Protein AF-0000000080278989 (afdb_homodimer)

Secondary structure (DSSP, 8-state):
-----EEEEPHHHHHTGGGS-GGGS-SEEE-BHHHHHHHHHHHHH--SHHHHHHHHHHHHHHHHH--PBPB-HHHHHHHHHHHHHHHHTT--GGGGHHHHHHHHHHHHTT--EEES-GGGGTT-TTT--EEE-PPPP--/-----EEEEPHHHHHTGGGS-GGGS-SEEE-BHHHHHHHHHHHHH--SHHHHHHHHHHHHHHHHH--PBPB-HHHHHHHHHHHHHHHHTT--GGGGHHHHHHHHHHHHTT--EEES-GGGGTT-TTT--EEE-PPP---

Nearest PDB structures (foldseek):
  3dbo-assembly1_B  TM=8.943E-01  e=5.247E-09  Mycobacterium tuberculosis H37Rv
  5k8j-assembly1_B  TM=8.095E-01  e=6.843E-07  Caulobacter vibrioides CB15
  4chg-assembly3_E  TM=6.951E-01  e=3.050E-03  Mycobacterium tuberculosis H37Rv
  3h87-assembly1_B  TM=7.049E-01  e=6.332E-03  Mycobacterium tuberculosis H37Rv
  5sv2-assembly1_A-2  TM=6.116E-01  e=2.249E-03  Mycobacterium tu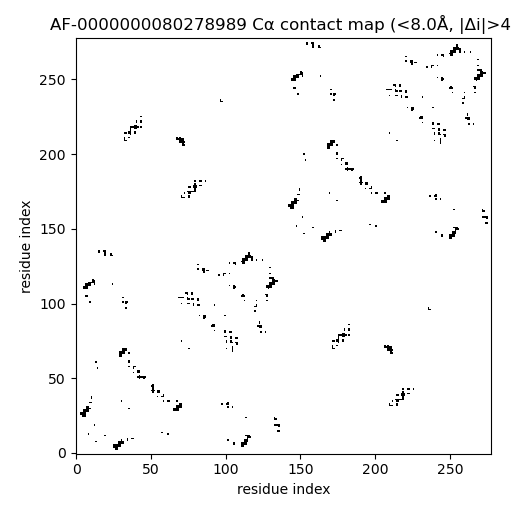berculosis H37Rv

Foldseek 3Di:
DPPFAEAEEDLVCLVCVVVFDCVLPGRHYAYAVLSLVCLVCQLVPDDDDVSSVSSVVSSVVPVVPYDHHYLDDQLVVVLVVLCVQQVVVVHDCVVPVSVSSRQSSCLSVVHAYEDCCCVSSPRCVVRHHHRHTHDGDDD/DPPFAEAEEDLVCLVCVVVFDCVLPGRHYAYAVLSLVCLVCQLVPDDDDVSSVSSVVSSVVPVVPYDHHYLDDQLVVVLVVLCVQQVVVVHDCVVPVSVSSRQSSCLSVVHAYEDCCCVSSPRCVVRHHHRHTHDGDPD

Sequence (278 aa):
MAAEVHGLLDTNILILRRAIDHAQLPDLMSISTITLAELSAGPHYADDPAERARRTDLLQRVESEFDPLPFGTEAARIFGRVSASVLAMGRTPRRRVADLMIASVAIAHRMPLYTTDPQDFEGLKELLDVVPVTRPIRTMAAEVHGLLDTNILILRRAIDHAQLPDLMSISTITLAELSAGPHYADDPAERARRTDLLQRVESEFDPLPFGTEAARIFGRVSASVLAMGRTPRRRVADLMIASVAIAHRMPLYTTDPQDFEGLKELLDVVPVTRPIRT

InterPro domains:
  IPR002716 PIN domain [PF01850] (8-121)
  IPR029060 PIN-like domain superfamily [SSF88723] (8-128)
  IPR050556 Type II toxin-antitoxin system RNase [PTHR33653] (7-127)

Organism: Amycolatopsis orientalis (NCBI:txid31958)

Structure (mmCIF, N/CA/C/O backbone):
data_AF-0000000080278989-model_v1
#
loop_
_entity.id
_entity.type
_entity.pdbx_description
1 polymer 'Twitching motility protein PilT'
#
loop_
_atom_site.group_PDB
_atom_site.id
_atom_site.type_symbol
_atom_site.label_atom_id
_atom_site.label_alt_id
_atom_site.label_comp_id
_atom_site.label_asym_id
_atom_site.label_entity_id
_atom_site.label_seq_id
_atom_site.pdbx_PDB_ins_code
_atom_site.Cartn_x
_atom_site.Cartn_y
_atom_site.Cartn_z
_atom_site.occupancy
_atom_site.B_iso_or_equiv
_atom_site.auth_seq_id
_atom_site.auth_comp_id
_atom_site.auth_asym_id
_atom_site.auth_atom_id
_atom_site.pdbx_PDB_model_num
ATOM 1 N N . MET A 1 1 ? -19.219 -18.297 -27.125 1 50.66 1 MET A N 1
ATOM 2 C CA . MET A 1 1 ? -17.891 -18.531 -26.562 1 50.66 1 MET A CA 1
ATOM 3 C C . MET A 1 1 ? -17.734 -17.859 -25.203 1 50.66 1 MET A C 1
ATOM 5 O O . MET A 1 1 ? -18.266 -16.75 -24.984 1 50.66 1 MET A O 1
ATOM 9 N N . ALA A 1 2 ? -17.547 -18.703 -24.25 1 65.06 2 ALA A N 1
ATOM 10 C CA . ALA A 1 2 ? -17.641 -18.109 -22.906 1 65.06 2 ALA A CA 1
ATOM 11 C C . ALA A 1 2 ? -16.75 -16.875 -22.781 1 65.06 2 ALA A C 1
ATOM 13 O O . ALA A 1 2 ? -15.703 -16.797 -23.438 1 65.06 2 ALA A O 1
ATOM 14 N N . ALA A 1 3 ? -17.141 -15.719 -22.516 1 82.44 3 ALA A N 1
ATOM 15 C CA . ALA A 1 3 ? -16.438 -14.438 -22.406 1 82.44 3 ALA A CA 1
ATOM 16 C C . ALA A 1 3 ? -15.141 -14.586 -21.625 1 82.44 3 ALA A C 1
ATOM 18 O O . ALA A 1 3 ? -15.055 -15.375 -20.688 1 82.44 3 ALA A O 1
ATOM 19 N N . GLU A 1 4 ? -14.086 -14.312 -22.25 1 92.81 4 GLU A N 1
ATOM 20 C CA . GLU A 1 4 ? -12.766 -14.336 -21.625 1 92.81 4 GLU A CA 1
ATOM 21 C C . GLU A 1 4 ? -12.789 -13.656 -20.25 1 92.81 4 GLU A C 1
ATOM 23 O O . GLU A 1 4 ? -13.328 -12.555 -20.109 1 92.81 4 GLU A O 1
ATOM 28 N N . VAL A 1 5 ? -12.32 -14.43 -19.219 1 96.19 5 VAL A N 1
ATOM 29 C CA . VAL A 1 5 ? -12.305 -13.891 -17.875 1 96.19 5 VAL A CA 1
ATOM 30 C C . VAL A 1 5 ? -10.961 -13.203 -17.609 1 96.19 5 VAL A C 1
ATOM 32 O O . VAL A 1 5 ? -9.898 -13.797 -17.828 1 96.19 5 VAL A O 1
ATOM 35 N N . HIS A 1 6 ? -10.992 -11.938 -17.266 1 98.25 6 HIS A N 1
ATOM 36 C CA . HIS A 1 6 ? -9.836 -11.18 -16.797 1 98.25 6 HIS A CA 1
ATOM 37 C C . HIS A 1 6 ? -9.797 -11.102 -15.273 1 98.25 6 HIS A C 1
ATOM 39 O O . HIS A 1 6 ? -10.734 -10.594 -14.656 1 98.25 6 HIS A O 1
ATOM 45 N N . GLY A 1 7 ? -8.68 -11.594 -14.648 1 98.75 7 GLY A N 1
ATOM 46 C CA . GLY A 1 7 ? -8.609 -11.672 -13.195 1 98.75 7 GLY A CA 1
ATOM 47 C C . GLY A 1 7 ? -7.32 -11.094 -12.633 1 98.75 7 GLY A C 1
ATOM 48 O O . GLY A 1 7 ? -6.301 -11.047 -13.32 1 98.75 7 GLY A O 1
ATOM 49 N N . LEU A 1 8 ? -7.426 -10.578 -11.438 1 98.94 8 LEU A N 1
ATOM 50 C CA . LEU A 1 8 ? -6.254 -10.133 -10.695 1 98.94 8 LEU A CA 1
ATOM 51 C C . LEU A 1 8 ? -5.668 -11.273 -9.867 1 98.94 8 LEU A C 1
ATOM 53 O O . LEU A 1 8 ? -6.402 -11.992 -9.18 1 98.94 8 LEU A O 1
ATOM 57 N N . LEU A 1 9 ? -4.359 -11.422 -9.977 1 98.75 9 LEU A N 1
ATOM 58 C CA . LEU A 1 9 ? -3.688 -12.5 -9.258 1 98.75 9 LEU A CA 1
ATOM 59 C C . LEU A 1 9 ? -3.146 -12 -7.922 1 98.75 9 LEU A C 1
ATOM 61 O O . LEU A 1 9 ? -2.467 -10.969 -7.863 1 98.75 9 LEU A O 1
ATOM 65 N N . ASP A 1 10 ? -3.457 -12.719 -6.836 1 98 10 ASP A N 1
ATOM 66 C CA . ASP A 1 10 ? -2.795 -12.531 -5.547 1 98 10 ASP A CA 1
ATOM 67 C C . ASP A 1 10 ? -1.322 -12.93 -5.625 1 98 10 ASP A C 1
ATOM 69 O O . ASP A 1 10 ? -0.923 -13.68 -6.512 1 98 10 ASP A O 1
ATOM 73 N N . THR A 1 11 ? -0.551 -12.438 -4.723 1 97.19 11 THR A N 1
ATOM 74 C CA . THR A 1 11 ? 0.891 -12.656 -4.742 1 97.19 11 THR A CA 1
ATOM 75 C C . THR A 1 11 ? 1.211 -14.148 -4.648 1 97.19 11 THR A C 1
ATOM 77 O O . THR A 1 11 ? 2.131 -14.633 -5.312 1 97.19 11 THR A O 1
ATOM 80 N N . ASN A 1 12 ? 0.456 -14.867 -3.875 1 96.31 12 ASN A N 1
ATOM 81 C CA . ASN A 1 12 ? 0.735 -16.281 -3.674 1 96.31 12 ASN A CA 1
ATOM 82 C C . ASN A 1 12 ? 0.559 -17.078 -4.965 1 96.31 12 ASN A C 1
ATOM 84 O O . ASN A 1 12 ? 1.193 -18.125 -5.148 1 96.31 12 ASN A O 1
ATOM 88 N N . ILE A 1 13 ? -0.293 -16.609 -5.852 1 97.88 13 ILE A N 1
ATOM 89 C CA . ILE A 1 13 ? -0.488 -17.281 -7.129 1 97.88 13 ILE A CA 1
ATOM 90 C C . ILE A 1 13 ? 0.795 -17.219 -7.953 1 97.88 13 ILE A C 1
ATOM 92 O O . ILE A 1 13 ? 1.177 -18.188 -8.602 1 97.88 13 ILE A O 1
ATOM 96 N N . LEU A 1 14 ? 1.489 -16.109 -7.918 1 97.69 14 LEU A N 1
ATOM 97 C CA . LEU A 1 14 ? 2.719 -15.945 -8.688 1 97.69 14 LEU A CA 1
ATOM 98 C C . LEU A 1 14 ? 3.842 -16.797 -8.109 1 97.69 14 LEU A C 1
ATOM 100 O O . LEU A 1 14 ? 4.621 -17.391 -8.859 1 97.69 14 LEU A O 1
ATOM 104 N N . ILE A 1 15 ? 3.918 -16.844 -6.84 1 96.06 15 ILE A N 1
ATOM 105 C CA . ILE A 1 15 ? 4.953 -17.609 -6.152 1 96.06 15 ILE A CA 1
ATOM 106 C C . ILE A 1 15 ? 4.801 -19.094 -6.469 1 96.06 15 ILE A C 1
ATOM 108 O O . ILE A 1 15 ? 5.793 -19.797 -6.66 1 96.06 15 ILE A O 1
ATOM 112 N N . LEU A 1 16 ? 3.57 -19.547 -6.582 1 95.56 16 LEU A N 1
ATOM 113 C CA . LEU A 1 16 ? 3.291 -20.969 -6.746 1 95.56 16 LEU A CA 1
ATOM 114 C C . LEU A 1 16 ? 2.971 -21.297 -8.203 1 95.56 16 LEU A C 1
ATOM 116 O O . LEU A 1 16 ? 2.559 -22.422 -8.516 1 95.56 16 LEU A O 1
ATOM 120 N N . ARG A 1 17 ? 3.074 -20.391 -9.078 1 93.25 17 ARG A N 1
ATOM 121 C CA . ARG A 1 17 ? 2.506 -20.438 -10.422 1 93.25 17 ARG A CA 1
ATOM 122 C C . ARG A 1 17 ? 2.916 -21.703 -11.156 1 93.25 17 ARG A C 1
ATOM 124 O O . ARG A 1 17 ? 2.096 -22.328 -11.836 1 93.25 17 ARG A O 1
ATOM 131 N N . ARG A 1 18 ? 4.152 -22.156 -11.039 1 91.25 18 ARG A N 1
ATOM 132 C CA . ARG A 1 18 ? 4.656 -23.312 -11.789 1 91.25 18 ARG A CA 1
ATOM 133 C C . ARG A 1 18 ? 3.963 -24.594 -11.344 1 91.25 18 ARG A C 1
ATOM 135 O O . ARG A 1 18 ? 3.834 -25.531 -12.125 1 91.25 18 ARG A O 1
ATOM 142 N N . ALA A 1 19 ? 3.498 -24.578 -10.102 1 94.81 19 ALA A N 1
ATOM 143 C CA . ALA A 1 19 ? 2.924 -25.797 -9.539 1 94.81 19 ALA A CA 1
ATOM 144 C C . ALA A 1 19 ? 1.398 -25.75 -9.57 1 94.81 19 ALA A C 1
ATOM 146 O O . ALA A 1 19 ? 0.733 -26.734 -9.234 1 94.81 19 ALA A O 1
ATOM 147 N N . ILE A 1 20 ? 0.798 -24.672 -9.938 1 96 20 ILE A N 1
ATOM 148 C CA . ILE A 1 20 ? -0.649 -24.484 -9.969 1 96 20 ILE A CA 1
ATOM 149 C C . ILE A 1 20 ? -1.21 -25.031 -11.289 1 96 20 ILE A C 1
ATOM 151 O O . ILE A 1 20 ? -0.61 -24.844 -12.344 1 96 20 ILE A O 1
ATOM 155 N N . ASP A 1 21 ? -2.305 -25.703 -11.203 1 95.69 21 ASP A N 1
ATOM 156 C CA . ASP A 1 21 ? -3.035 -26.078 -12.414 1 95.69 21 ASP A CA 1
ATOM 157 C C . ASP A 1 21 ? -3.496 -24.859 -13.188 1 95.69 21 ASP A C 1
ATOM 159 O O . ASP A 1 21 ? -4.371 -24.109 -12.727 1 95.69 21 ASP A O 1
ATOM 163 N N . HIS A 1 22 ? -3.016 -24.656 -14.375 1 94.88 22 HIS A N 1
ATOM 164 C CA . HIS A 1 22 ? -3.283 -23.484 -15.188 1 94.88 22 HIS A CA 1
ATOM 165 C C . HIS A 1 22 ? -4.77 -23.344 -15.492 1 94.88 22 HIS A C 1
ATOM 167 O O . HIS A 1 22 ? -5.262 -22.234 -15.734 1 94.88 22 HIS A O 1
ATOM 173 N N . ALA A 1 23 ? -5.465 -24.438 -15.445 1 96.56 23 ALA A N 1
ATOM 174 C CA . ALA A 1 23 ? -6.898 -24.422 -15.742 1 96.56 23 ALA A CA 1
ATOM 175 C C . ALA A 1 23 ? -7.672 -23.641 -14.688 1 96.56 23 ALA A C 1
ATOM 177 O O . ALA A 1 23 ? -8.82 -23.25 -14.914 1 96.56 23 ALA A O 1
ATOM 178 N N . GLN A 1 24 ? -7.051 -23.453 -13.547 1 97.75 24 GLN A N 1
ATOM 179 C CA . GLN A 1 24 ? -7.715 -22.75 -12.453 1 97.75 24 GLN A CA 1
ATOM 180 C C . GLN A 1 24 ? -7.477 -21.25 -12.531 1 97.75 24 GLN A C 1
ATOM 182 O O . GLN A 1 24 ? -8.023 -20.484 -11.742 1 97.75 24 GLN A O 1
ATOM 187 N N . LEU A 1 25 ? -6.695 -20.828 -13.461 1 98 25 LEU A N 1
ATOM 188 C CA . LEU A 1 25 ? -6.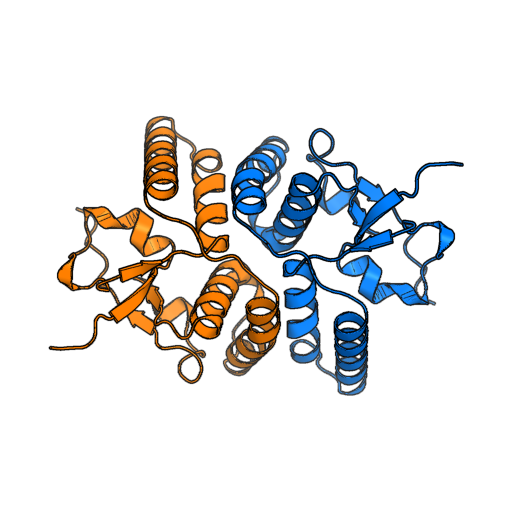328 -19.422 -13.602 1 98 25 LEU A CA 1
ATOM 189 C C . LEU A 1 25 ? -7.211 -18.719 -14.633 1 98 25 LEU A C 1
ATOM 191 O O . LEU A 1 25 ? -7.844 -19.391 -15.453 1 98 25 LEU A O 1
ATOM 195 N N . PRO A 1 26 ? -7.332 -17.438 -14.531 1 98.06 26 PRO A N 1
ATOM 196 C CA . PRO A 1 26 ? -8.141 -16.719 -15.516 1 98.06 26 PRO A CA 1
ATOM 197 C C . PRO A 1 26 ? -7.512 -16.734 -16.906 1 98.06 26 PRO A C 1
ATOM 199 O O . PRO A 1 26 ? -6.328 -17.047 -17.062 1 98.06 26 PRO A O 1
ATOM 202 N N . ASP A 1 27 ? -8.281 -16.375 -17.844 1 97.44 27 ASP A N 1
ATOM 203 C CA . ASP A 1 27 ? -7.816 -16.297 -19.234 1 97.44 27 ASP A CA 1
ATOM 204 C C . ASP A 1 27 ? -6.785 -15.195 -19.406 1 97.44 27 ASP A C 1
ATOM 206 O O . ASP A 1 27 ? -5.785 -15.375 -20.109 1 97.44 27 ASP A O 1
ATOM 210 N N . LEU A 1 28 ? -7.098 -14.062 -18.875 1 98 28 LEU A N 1
ATOM 211 C CA . LEU A 1 28 ? -6.191 -12.922 -18.844 1 98 28 LEU A CA 1
ATOM 212 C C . LEU A 1 28 ? -5.805 -12.586 -17.406 1 98 28 LEU A C 1
ATOM 214 O O . LEU A 1 28 ? -6.668 -12.492 -16.531 1 98 28 LEU A O 1
ATOM 218 N N . MET A 1 29 ? -4.543 -12.43 -17.281 1 98.31 29 MET A N 1
ATOM 219 C CA . MET A 1 29 ? -4.02 -12.25 -15.93 1 98.31 29 MET A CA 1
ATOM 220 C C . MET A 1 29 ? -3.459 -10.852 -15.742 1 98.31 29 MET A C 1
ATOM 222 O O . MET A 1 29 ? -2.736 -10.344 -16.609 1 98.31 29 MET A O 1
ATOM 226 N N . SER A 1 30 ? -3.816 -10.234 -14.625 1 98.81 30 SER A N 1
ATOM 227 C CA . SER A 1 30 ? -3.211 -8.977 -14.195 1 98.81 30 SER A CA 1
ATOM 228 C C . SER A 1 30 ? -2.684 -9.078 -12.766 1 98.81 30 SER A C 1
ATOM 230 O O . SER A 1 30 ? -3.105 -9.945 -12 1 98.81 30 SER A O 1
ATOM 232 N N . ILE A 1 31 ? -1.727 -8.203 -12.5 1 98.88 31 ILE A N 1
ATOM 233 C CA . ILE A 1 31 ? -1.241 -8.039 -11.141 1 98.88 31 ILE A CA 1
ATOM 234 C C . ILE A 1 31 ? -1.268 -6.559 -10.758 1 98.88 31 ILE A C 1
ATOM 236 O O . ILE A 1 31 ? -1.416 -5.691 -11.625 1 98.88 31 ILE A O 1
ATOM 240 N N . SER A 1 32 ? -1.229 -6.34 -9.461 1 98.88 32 SER A N 1
ATOM 241 C CA . SER A 1 32 ? -1.177 -4.961 -8.992 1 98.88 32 SER A CA 1
ATOM 242 C C . SER A 1 32 ? 0.255 -4.535 -8.68 1 98.88 32 SER A C 1
ATOM 244 O O . SER A 1 32 ? 1.13 -5.383 -8.484 1 98.88 32 SER A O 1
ATOM 246 N N . THR A 1 33 ? 0.437 -3.236 -8.57 1 98.88 33 THR A N 1
ATOM 247 C CA . THR A 1 33 ? 1.741 -2.729 -8.156 1 98.88 33 THR A CA 1
ATOM 248 C C . THR A 1 33 ? 2.018 -3.07 -6.699 1 98.88 33 THR A C 1
ATOM 250 O O . THR A 1 33 ? 3.174 -3.123 -6.277 1 98.88 33 THR A O 1
ATOM 253 N N . ILE A 1 34 ? 0.984 -3.32 -5.898 1 98.5 34 ILE A N 1
ATOM 254 C CA . ILE A 1 34 ? 1.174 -3.811 -4.539 1 98.5 34 ILE A CA 1
ATOM 255 C C . ILE A 1 34 ? 1.839 -5.184 -4.574 1 98.5 34 ILE A C 1
ATOM 257 O O . ILE A 1 34 ? 2.777 -5.445 -3.816 1 98.5 34 ILE A O 1
ATOM 261 N N . THR A 1 35 ? 1.373 -6.031 -5.48 1 98.25 35 THR A N 1
ATOM 262 C CA . THR A 1 35 ? 1.969 -7.348 -5.691 1 98.25 35 THR A CA 1
ATOM 263 C C . THR A 1 35 ? 3.43 -7.215 -6.113 1 98.25 35 THR A C 1
ATOM 265 O O . THR A 1 35 ? 4.301 -7.91 -5.582 1 98.25 35 THR A O 1
ATOM 268 N N . LEU A 1 36 ? 3.703 -6.336 -7.016 1 98.56 36 LEU A N 1
ATOM 269 C CA . LEU A 1 36 ? 5.07 -6.125 -7.477 1 98.56 36 LEU A CA 1
ATOM 270 C C . LEU A 1 36 ? 5.961 -5.648 -6.332 1 98.56 36 LEU A C 1
ATOM 272 O O . LEU A 1 36 ? 7.125 -6.055 -6.234 1 98.56 36 LEU A O 1
ATOM 276 N N . ALA A 1 37 ? 5.461 -4.766 -5.512 1 97.88 37 ALA A N 1
ATOM 277 C CA . ALA A 1 37 ? 6.223 -4.281 -4.359 1 97.88 37 ALA A CA 1
ATOM 278 C C . ALA A 1 37 ? 6.625 -5.434 -3.447 1 97.88 37 ALA A C 1
ATOM 280 O O . ALA A 1 37 ? 7.777 -5.52 -3.016 1 97.88 37 ALA A O 1
ATOM 281 N N . GLU A 1 38 ? 5.668 -6.316 -3.162 1 96.38 38 GLU A N 1
ATOM 282 C CA . GLU A 1 38 ? 5.949 -7.484 -2.33 1 96.38 38 GLU A CA 1
ATOM 283 C C . GLU A 1 38 ? 7.035 -8.352 -2.951 1 96.38 38 GLU A C 1
ATOM 285 O O . GLU A 1 38 ? 7.961 -8.789 -2.26 1 96.38 38 GLU A O 1
ATOM 290 N N . LEU A 1 39 ? 6.93 -8.578 -4.207 1 97.69 39 LEU A N 1
ATOM 291 C CA . LEU A 1 39 ? 7.906 -9.398 -4.906 1 97.69 39 LEU A CA 1
ATOM 292 C C . LEU A 1 39 ? 9.266 -8.711 -4.953 1 97.69 39 LEU A C 1
ATOM 294 O O . LEU A 1 39 ? 10.305 -9.375 -4.883 1 97.69 39 LEU A O 1
ATOM 298 N N . SER A 1 40 ? 9.297 -7.422 -5.129 1 97.81 40 SER A N 1
ATOM 299 C CA . SER A 1 40 ? 10.539 -6.656 -5.176 1 97.81 40 SER A CA 1
ATOM 300 C C . SER A 1 40 ? 11.281 -6.73 -3.85 1 97.81 40 SER A C 1
ATOM 302 O O . SER A 1 40 ? 12.516 -6.711 -3.822 1 97.81 40 SER A O 1
ATOM 304 N N . ALA A 1 41 ? 10.57 -6.77 -2.73 1 96 41 ALA A N 1
ATOM 305 C CA . ALA A 1 41 ? 11.172 -6.871 -1.403 1 96 41 ALA A CA 1
ATOM 306 C C . ALA A 1 41 ? 11.617 -8.305 -1.109 1 96 41 ALA A C 1
ATOM 308 O O . ALA A 1 41 ? 12.5 -8.523 -0.284 1 96 41 ALA A O 1
ATOM 309 N N . GLY A 1 42 ? 11.07 -9.266 -1.732 1 95.5 42 GLY A N 1
ATOM 310 C CA . GLY A 1 42 ? 11.188 -10.688 -1.46 1 95.5 42 GLY A CA 1
ATOM 311 C C . GLY A 1 42 ? 12.625 -11.156 -1.326 1 95.5 42 GLY A C 1
ATOM 312 O O . GLY A 1 42 ? 12.984 -11.789 -0.336 1 95.5 42 GLY A O 1
ATOM 313 N N . PRO A 1 43 ? 13.492 -10.852 -2.312 1 96.81 43 PRO A N 1
ATOM 314 C CA . PRO A 1 43 ? 14.875 -11.336 -2.268 1 96.81 43 PRO A CA 1
ATOM 315 C C . PRO A 1 43 ? 15.617 -10.883 -1.011 1 96.81 43 PRO A C 1
ATOM 317 O O . PRO A 1 43 ? 16.469 -11.617 -0.497 1 96.81 43 PRO A O 1
ATOM 320 N N . HIS A 1 44 ? 15.227 -9.781 -0.419 1 94.19 44 HIS A N 1
ATOM 321 C CA . HIS A 1 44 ? 15.961 -9.203 0.701 1 94.19 44 HIS A CA 1
ATOM 322 C C . HIS A 1 44 ? 15.555 -9.852 2.02 1 94.19 44 HIS A C 1
ATOM 324 O O . HIS A 1 44 ? 16.234 -9.68 3.035 1 94.19 44 HIS A O 1
ATOM 330 N N . TYR A 1 45 ? 14.484 -10.602 1.992 1 92.06 45 TYR A N 1
ATOM 331 C CA . TYR A 1 45 ? 14.031 -11.312 3.182 1 92.06 45 TYR A CA 1
ATOM 332 C C . TYR A 1 45 ? 14.617 -12.719 3.225 1 92.06 45 TYR A C 1
ATOM 334 O O . TYR A 1 45 ? 14.461 -13.438 4.215 1 92.06 45 TYR A O 1
ATOM 342 N N . ALA A 1 46 ? 15.211 -13.109 2.129 1 93.06 46 ALA A N 1
ATOM 343 C CA . ALA A 1 46 ? 15.742 -14.469 2.059 1 93.06 46 ALA A CA 1
ATOM 344 C C . ALA A 1 46 ? 17.062 -14.578 2.811 1 93.06 46 ALA A C 1
ATOM 346 O O . ALA A 1 46 ? 17.984 -13.781 2.59 1 93.06 46 ALA A O 1
ATOM 347 N N . ASP A 1 47 ? 17.156 -15.656 3.578 1 90.06 47 ASP A N 1
ATOM 348 C CA . ASP A 1 47 ? 18.344 -15.836 4.418 1 90.06 47 ASP A CA 1
ATOM 349 C C . ASP A 1 47 ? 19.406 -16.656 3.703 1 90.06 47 ASP A C 1
ATOM 351 O O . ASP A 1 47 ? 20.578 -16.594 4.051 1 90.06 47 ASP A O 1
ATOM 355 N N . ASP A 1 48 ? 19.031 -17.453 2.756 1 94.12 48 ASP A N 1
ATOM 356 C CA . ASP A 1 48 ? 20 -18.281 2.055 1 94.12 48 ASP A CA 1
ATOM 357 C C . ASP A 1 48 ? 20.078 -17.906 0.577 1 94.12 48 ASP A C 1
ATOM 359 O O . ASP A 1 48 ? 19.094 -17.484 -0.015 1 94.12 48 ASP A O 1
ATOM 363 N N . PRO A 1 49 ? 21.234 -18.188 0.037 1 95.88 49 PRO A N 1
ATOM 364 C CA . PRO A 1 49 ? 21.5 -17.75 -1.337 1 95.88 49 PRO A CA 1
ATOM 365 C C . PRO A 1 49 ? 20.594 -18.422 -2.357 1 95.88 49 PRO A C 1
ATOM 367 O O . PRO A 1 49 ? 20.203 -17.812 -3.35 1 95.88 49 PRO A O 1
ATOM 370 N N . ALA A 1 50 ? 20.312 -19.625 -2.172 1 96.44 50 ALA A N 1
ATOM 371 C CA . ALA A 1 50 ? 19.453 -20.328 -3.121 1 96.44 50 ALA A CA 1
ATOM 372 C C . ALA A 1 50 ? 18.047 -19.734 -3.143 1 96.44 50 ALA A C 1
ATOM 374 O O . ALA A 1 50 ? 17.469 -19.516 -4.211 1 96.44 50 ALA A O 1
ATOM 375 N N . GLU A 1 51 ? 17.547 -19.5 -1.994 1 96 51 GLU A N 1
ATOM 376 C CA . GLU A 1 51 ? 16.234 -18.875 -1.899 1 96 51 GLU A CA 1
ATOM 377 C C . GLU A 1 51 ? 16.25 -17.469 -2.475 1 96 51 GLU A C 1
ATOM 379 O O . GLU A 1 51 ? 15.312 -17.062 -3.166 1 96 51 GLU A O 1
ATOM 384 N N . ARG A 1 52 ? 17.266 -16.719 -2.23 1 96.94 52 ARG A N 1
ATOM 385 C CA . ARG A 1 52 ? 17.422 -15.375 -2.766 1 96.94 52 ARG A CA 1
ATOM 386 C C . ARG A 1 52 ? 17.438 -15.391 -4.293 1 96.94 52 ARG A C 1
ATOM 388 O O . ARG A 1 52 ? 16.781 -14.562 -4.934 1 96.94 52 ARG A O 1
ATOM 395 N N . ALA A 1 53 ? 18.156 -16.312 -4.785 1 97.19 53 ALA A N 1
ATOM 396 C CA . ALA A 1 53 ? 18.234 -16.453 -6.238 1 97.19 53 ALA A CA 1
ATOM 397 C C . ALA A 1 53 ? 16.859 -16.781 -6.828 1 97.19 53 ALA A C 1
ATOM 399 O O . ALA A 1 53 ? 16.469 -16.234 -7.852 1 97.19 53 ALA A O 1
ATOM 400 N N . ARG A 1 54 ? 16.156 -17.672 -6.199 1 96.06 54 ARG A N 1
ATOM 401 C CA . ARG A 1 54 ? 14.836 -18.062 -6.664 1 96.06 54 ARG A CA 1
ATOM 402 C C . ARG A 1 54 ? 13.883 -16.875 -6.664 1 96.06 54 ARG A C 1
ATOM 404 O O . ARG A 1 54 ? 13.133 -16.672 -7.621 1 96.06 54 ARG A O 1
ATOM 411 N N . ARG A 1 55 ? 13.945 -16.156 -5.652 1 97.12 55 ARG A N 1
ATOM 412 C CA . ARG A 1 55 ? 13.055 -15 -5.539 1 97.12 55 ARG A CA 1
ATOM 413 C C . ARG A 1 55 ? 13.445 -13.922 -6.539 1 97.12 55 ARG A C 1
ATOM 415 O O . ARG A 1 55 ? 12.578 -13.227 -7.082 1 97.12 55 ARG A O 1
ATOM 422 N N . THR A 1 56 ? 14.672 -13.766 -6.762 1 97.88 56 THR A N 1
ATOM 423 C CA . THR A 1 56 ? 15.141 -12.82 -7.773 1 97.88 56 THR A CA 1
ATOM 424 C C . THR A 1 56 ? 14.656 -13.234 -9.164 1 97.88 56 THR A C 1
ATOM 426 O O . THR A 1 56 ? 14.188 -12.391 -9.938 1 97.88 56 THR A O 1
ATOM 429 N N . ASP A 1 57 ? 14.781 -14.484 -9.445 1 97.75 57 ASP A N 1
ATOM 430 C CA . ASP A 1 57 ? 14.32 -15.008 -10.727 1 97.75 57 ASP A CA 1
ATOM 431 C C . ASP A 1 57 ? 12.82 -14.758 -10.914 1 97.75 57 ASP A C 1
ATOM 433 O O . ASP A 1 57 ? 12.391 -14.336 -11.984 1 97.75 57 ASP A O 1
ATOM 437 N N . LEU A 1 58 ? 12.078 -15.039 -9.891 1 97.56 58 LEU A N 1
ATOM 438 C CA . LEU A 1 58 ? 10.633 -14.812 -9.945 1 97.56 58 LEU A CA 1
ATOM 439 C C . LEU A 1 58 ? 10.328 -13.344 -10.227 1 97.56 58 LEU A C 1
ATOM 441 O O . LEU A 1 58 ? 9.5 -13.039 -11.086 1 97.56 58 LEU A O 1
ATOM 445 N N . LEU A 1 59 ? 10.977 -12.484 -9.508 1 98.31 59 LEU A N 1
ATOM 446 C CA . LEU A 1 59 ? 10.781 -11.055 -9.703 1 98.31 59 LEU A CA 1
ATOM 447 C C . LEU A 1 59 ? 11.055 -10.664 -11.156 1 98.31 59 LEU A C 1
ATOM 449 O O . LEU A 1 59 ? 10.266 -9.945 -11.766 1 98.31 59 LEU A O 1
ATOM 453 N N . GLN A 1 60 ? 12.094 -11.133 -11.719 1 97.94 60 GLN A N 1
ATOM 454 C CA . GLN A 1 60 ? 12.469 -10.82 -13.094 1 97.94 60 GLN A CA 1
ATOM 455 C C . GLN A 1 60 ? 11.422 -11.32 -14.086 1 97.94 60 GLN A C 1
ATOM 457 O O . GLN A 1 60 ? 11.07 -10.617 -15.031 1 97.94 60 GLN A O 1
ATOM 462 N N . ARG A 1 61 ? 10.984 -12.469 -13.898 1 97.62 61 ARG A N 1
ATOM 463 C CA . ARG A 1 61 ? 9.961 -13.039 -14.773 1 97.62 61 ARG A CA 1
ATOM 464 C C . ARG A 1 61 ? 8.68 -12.219 -14.719 1 97.62 61 ARG A C 1
ATOM 466 O O . ARG A 1 61 ? 8.086 -11.914 -15.758 1 97.62 61 ARG A O 1
ATOM 473 N N . VAL A 1 62 ? 8.266 -11.93 -13.523 1 98.12 62 VAL A N 1
ATOM 474 C CA . VAL A 1 62 ? 7.031 -11.172 -13.344 1 98.12 62 VAL A CA 1
ATOM 475 C C . VAL A 1 62 ? 7.164 -9.805 -14.008 1 98.12 62 VAL A C 1
ATOM 477 O O . VAL A 1 62 ? 6.246 -9.352 -14.695 1 98.12 62 VAL A O 1
ATOM 480 N N . GLU A 1 63 ? 8.297 -9.133 -13.867 1 97.94 63 GLU A N 1
ATOM 481 C CA . GLU A 1 63 ? 8.531 -7.832 -14.477 1 97.94 63 GLU A CA 1
ATOM 482 C C . GLU A 1 63 ? 8.445 -7.914 -16 1 97.94 63 GLU A C 1
ATOM 484 O O . GLU A 1 63 ? 8 -6.969 -16.656 1 97.94 63 GLU A O 1
ATOM 489 N N . SER A 1 64 ? 8.875 -8.984 -16.484 1 97.94 64 SER A N 1
ATOM 490 C CA . SER A 1 64 ? 8.891 -9.156 -17.938 1 97.94 64 SER A CA 1
ATOM 491 C C . SER A 1 64 ? 7.504 -9.5 -18.469 1 97.94 64 SER A C 1
ATOM 493 O O . SER A 1 64 ? 7.16 -9.156 -19.594 1 97.94 64 SER A O 1
ATOM 495 N N . GLU A 1 65 ? 6.707 -10.055 -17.688 1 97.56 65 GLU A N 1
ATOM 496 C CA . GLU A 1 65 ? 5.449 -10.633 -18.141 1 97.56 65 GLU A CA 1
ATOM 497 C C . GLU A 1 65 ? 4.289 -9.664 -17.938 1 97.56 65 GLU A C 1
ATOM 499 O O . GLU A 1 65 ? 3.307 -9.688 -18.688 1 97.56 65 GLU A O 1
ATOM 504 N N . PHE A 1 66 ? 4.379 -8.812 -16.969 1 98.31 66 PHE A N 1
ATOM 505 C CA . PHE A 1 66 ? 3.201 -8.055 -16.578 1 98.31 66 PHE A CA 1
ATOM 506 C C . PHE A 1 66 ? 3.479 -6.555 -16.656 1 98.31 66 PHE A C 1
ATOM 508 O O . PHE A 1 66 ? 4.621 -6.121 -16.469 1 98.31 66 PHE A O 1
ATOM 515 N N . ASP A 1 67 ? 2.475 -5.758 -16.969 1 98.19 67 ASP A N 1
ATOM 516 C CA . ASP A 1 67 ? 2.334 -4.34 -16.656 1 98.19 67 ASP A CA 1
ATOM 517 C C . ASP A 1 67 ? 1.385 -4.133 -15.477 1 98.19 67 ASP A C 1
ATOM 519 O O . ASP A 1 67 ? 0.167 -4.078 -15.656 1 98.19 67 ASP A O 1
ATOM 523 N N . PRO A 1 68 ? 1.905 -4.004 -14.289 1 98.81 68 PRO A N 1
ATOM 524 C CA . PRO A 1 68 ? 1.062 -4.023 -13.094 1 98.81 68 PRO A CA 1
ATOM 525 C C . PRO A 1 68 ? 0.085 -2.85 -13.039 1 98.81 68 PRO A C 1
ATOM 527 O O . PRO A 1 68 ? 0.432 -1.734 -13.438 1 98.81 68 PRO A O 1
ATOM 530 N N . LEU A 1 69 ? -1.118 -3.082 -12.586 1 98.88 69 LEU A N 1
ATOM 531 C CA . LEU A 1 69 ? -2.102 -2.033 -12.344 1 98.88 69 LEU A CA 1
ATOM 532 C C . LEU A 1 69 ? -1.728 -1.212 -11.109 1 98.88 69 LEU A C 1
ATOM 534 O O . LEU A 1 69 ? -1.493 -1.768 -10.039 1 98.88 69 LEU A O 1
ATOM 538 N N . PRO A 1 70 ? -1.669 0.076 -11.266 1 98.88 70 PRO A N 1
ATOM 539 C CA . PRO A 1 70 ? -1.285 0.898 -10.117 1 98.88 70 PRO A CA 1
ATOM 540 C C . PRO A 1 70 ? -2.344 0.904 -9.016 1 98.88 70 PRO A C 1
ATOM 542 O O . PRO A 1 70 ? -3.521 0.656 -9.281 1 98.88 70 PRO A O 1
ATOM 545 N N . PHE A 1 71 ? -1.873 1.103 -7.77 1 98.81 71 PHE A N 1
ATOM 546 C CA . PHE A 1 71 ? -2.793 1.488 -6.703 1 98.81 71 PHE A CA 1
ATOM 547 C C . PHE A 1 71 ? -3.148 2.967 -6.809 1 98.81 71 PHE A C 1
ATOM 549 O O . PHE A 1 71 ? -2.434 3.82 -6.281 1 98.81 71 PHE A O 1
ATOM 556 N N . GLY A 1 72 ? -4.266 3.266 -7.402 1 98.69 72 GLY A N 1
ATOM 557 C CA . GLY A 1 72 ? -4.684 4.617 -7.738 1 98.69 72 GLY A CA 1
ATOM 558 C C . GLY A 1 72 ? -5.746 5.164 -6.809 1 98.69 72 GLY A C 1
ATOM 559 O O . GLY A 1 72 ? -6.066 4.547 -5.789 1 98.69 72 GLY A O 1
ATOM 560 N N . THR A 1 73 ? -6.281 6.297 -7.227 1 98.62 73 THR A N 1
ATOM 561 C CA . THR A 1 73 ? -7.211 7.047 -6.391 1 98.62 73 THR A CA 1
ATOM 562 C C . THR A 1 73 ? -8.461 6.219 -6.102 1 98.62 73 THR A C 1
ATOM 564 O O . THR A 1 73 ? -8.914 6.148 -4.957 1 98.62 73 THR A O 1
ATOM 567 N N . GLU A 1 74 ? -8.977 5.594 -7.117 1 98.62 74 GLU A N 1
ATOM 568 C CA . GLU A 1 74 ? -10.188 4.801 -6.906 1 98.62 74 GLU A CA 1
ATOM 569 C C . GLU A 1 74 ? -9.922 3.643 -5.945 1 98.62 74 GLU A C 1
ATOM 571 O O . GLU A 1 74 ? -10.727 3.383 -5.047 1 98.62 74 GLU A O 1
ATOM 576 N N . ALA A 1 75 ? -8.828 2.943 -6.133 1 98.88 75 ALA A N 1
ATOM 577 C CA . ALA A 1 75 ? -8.484 1.856 -5.223 1 98.88 75 ALA A CA 1
ATOM 578 C C . ALA A 1 75 ? -8.297 2.373 -3.799 1 98.88 75 ALA A C 1
ATOM 580 O O . ALA A 1 75 ? -8.688 1.714 -2.834 1 98.88 75 ALA A O 1
ATOM 581 N N . ALA A 1 76 ? -7.703 3.551 -3.664 1 98.62 76 ALA A N 1
ATOM 582 C CA . ALA A 1 76 ? -7.496 4.156 -2.352 1 98.62 76 ALA A CA 1
ATOM 583 C C . ALA A 1 76 ? -8.828 4.426 -1.657 1 98.62 76 ALA A C 1
ATOM 585 O O . ALA A 1 76 ? -8.969 4.18 -0.457 1 98.62 76 ALA A O 1
ATOM 586 N N . ARG A 1 77 ? -9.812 4.914 -2.381 1 98.19 77 ARG A N 1
ATOM 587 C CA . ARG A 1 77 ? -11.141 5.16 -1.827 1 98.19 77 ARG A CA 1
ATOM 588 C C . ARG A 1 77 ? -11.82 3.852 -1.43 1 98.19 77 ARG A C 1
ATOM 590 O O . ARG A 1 77 ? -12.398 3.75 -0.347 1 98.19 77 ARG A O 1
ATOM 597 N N . ILE A 1 78 ? -11.719 2.879 -2.277 1 98.38 78 ILE A N 1
ATOM 598 C CA . ILE A 1 78 ? -12.328 1.572 -2.051 1 98.38 78 ILE A CA 1
ATOM 599 C C . ILE A 1 78 ? -11.727 0.932 -0.803 1 98.38 78 ILE A C 1
ATOM 601 O O . ILE A 1 78 ? -12.43 0.257 -0.044 1 98.38 78 ILE A O 1
ATOM 605 N N . PHE A 1 79 ? -10.5 1.213 -0.521 1 97.88 79 PHE A N 1
ATOM 606 C CA . PHE A 1 79 ? -9.828 0.665 0.654 1 97.88 79 PHE A CA 1
ATOM 607 C C . PHE A 1 79 ? -10.594 1.021 1.924 1 97.88 79 PHE A C 1
ATOM 609 O O . PHE A 1 79 ? -10.656 0.225 2.863 1 97.88 79 PHE A O 1
ATOM 616 N N . GLY A 1 80 ? -11.156 2.178 1.993 1 96.5 80 GLY A N 1
ATOM 617 C CA . GLY A 1 80 ? -12 2.539 3.117 1 96.5 80 GLY A CA 1
ATOM 618 C C . GLY A 1 80 ? -13.148 1.571 3.334 1 96.5 80 GLY A C 1
ATOM 619 O O . GLY A 1 80 ? -13.352 1.079 4.445 1 96.5 80 GLY A O 1
ATOM 620 N N . ARG A 1 81 ? -13.836 1.273 2.291 1 95.5 81 ARG A N 1
ATOM 621 C CA . ARG A 1 81 ? -14.969 0.354 2.363 1 95.5 81 ARG A CA 1
ATOM 622 C C . ARG A 1 81 ? -14.508 -1.055 2.721 1 95.5 81 ARG A C 1
ATOM 624 O O . ARG A 1 81 ? -15.156 -1.749 3.502 1 95.5 81 ARG A O 1
ATOM 631 N N . VAL A 1 82 ? -13.492 -1.46 2.135 1 96.56 82 VAL A N 1
ATOM 632 C CA . VAL A 1 82 ? -12.891 -2.762 2.4 1 96.56 82 VAL A CA 1
ATOM 633 C C . VAL A 1 82 ? -12.531 -2.871 3.881 1 96.56 82 VAL A C 1
ATOM 635 O O . VAL A 1 82 ? -12.852 -3.867 4.531 1 96.56 82 VAL A O 1
ATOM 638 N N . SER A 1 83 ? -11.883 -1.837 4.434 1 94.62 83 SER A N 1
ATOM 639 C CA . SER A 1 83 ? -11.508 -1.811 5.844 1 94.62 83 SER A CA 1
ATOM 640 C C . SER A 1 83 ? -12.734 -1.876 6.746 1 94.62 83 SER A C 1
ATOM 642 O O . SER A 1 83 ? -12.742 -2.602 7.742 1 94.62 83 SER A O 1
ATOM 644 N N . ALA A 1 84 ? -13.75 -1.178 6.375 1 94.38 84 ALA A N 1
ATOM 645 C CA . ALA A 1 84 ? -14.992 -1.188 7.141 1 94.38 84 ALA A CA 1
ATOM 646 C C . ALA A 1 84 ? -15.586 -2.592 7.195 1 94.38 84 ALA A C 1
ATOM 648 O O . ALA A 1 84 ? -16.016 -3.047 8.258 1 94.38 84 ALA A O 1
ATOM 649 N N . SER A 1 85 ? -15.602 -3.207 6.066 1 94.56 85 SER A N 1
ATOM 650 C CA . SER A 1 85 ? -16.188 -4.539 5.969 1 94.56 85 SER A CA 1
ATOM 651 C C . SER A 1 85 ? -15.422 -5.543 6.824 1 94.56 85 SER A C 1
ATOM 653 O O . SER A 1 85 ? -16.031 -6.387 7.492 1 94.56 85 SER A O 1
ATOM 655 N N . VAL A 1 86 ? -14.133 -5.461 6.828 1 92.44 86 VAL A N 1
ATOM 656 C CA . VAL A 1 86 ? -13.281 -6.363 7.594 1 92.44 86 VAL A CA 1
ATOM 657 C C . VAL A 1 86 ? -13.469 -6.105 9.086 1 92.44 86 VAL A C 1
ATOM 659 O O . VAL A 1 86 ? -13.578 -7.047 9.875 1 92.44 86 VAL A O 1
ATOM 662 N N . LEU A 1 87 ? -13.531 -4.887 9.484 1 91.06 87 LEU A N 1
ATOM 663 C CA . LEU A 1 87 ? -13.742 -4.52 10.883 1 91.06 87 LEU A CA 1
ATOM 664 C C . LEU A 1 87 ? -15.086 -5.027 11.375 1 91.06 87 LEU A C 1
ATOM 666 O O . LEU A 1 87 ? -15.203 -5.473 12.523 1 91.06 87 LEU A O 1
ATOM 670 N N . ALA A 1 88 ? -16.031 -4.98 10.539 1 90.44 88 ALA A N 1
ATOM 671 C CA . ALA A 1 88 ? -17.375 -5.426 10.891 1 90.44 88 ALA A CA 1
ATOM 672 C C . ALA A 1 88 ? -17.391 -6.918 11.211 1 90.44 88 ALA A C 1
ATOM 674 O O . ALA A 1 88 ? -18.266 -7.391 11.953 1 90.44 88 ALA A O 1
ATOM 675 N N . MET A 1 89 ? -16.453 -7.59 10.727 1 89.88 89 MET A N 1
ATOM 676 C CA . MET A 1 89 ? -16.344 -9.023 10.977 1 89.88 89 MET A CA 1
ATOM 677 C C . MET A 1 89 ? -15.477 -9.297 12.203 1 89.88 89 MET A C 1
ATOM 679 O O . MET A 1 89 ? -15.172 -10.453 12.508 1 89.88 89 MET A O 1
ATOM 683 N N . GLY A 1 90 ? -15.023 -8.242 12.859 1 86.38 90 GLY A N 1
ATOM 684 C CA . GLY A 1 90 ? -14.219 -8.391 14.055 1 86.38 90 GLY A CA 1
ATOM 685 C C . GLY A 1 90 ? -12.758 -8.68 13.758 1 86.38 90 GLY A C 1
ATOM 686 O O . GLY A 1 90 ? -12.016 -9.148 14.625 1 86.38 90 GLY A O 1
ATOM 687 N N . ARG A 1 91 ? -12.406 -8.477 12.609 1 81.88 91 ARG A N 1
ATOM 688 C CA . ARG A 1 91 ? -11.016 -8.703 12.203 1 81.88 91 ARG A CA 1
ATOM 689 C C . ARG A 1 91 ? -10.242 -7.391 12.164 1 81.88 91 ARG A C 1
ATOM 691 O O . ARG A 1 91 ? -10.828 -6.309 12.195 1 81.88 91 ARG A O 1
ATOM 698 N N . THR A 1 92 ? -8.758 -7.582 12.117 1 77.62 92 THR A N 1
ATOM 699 C CA . THR A 1 92 ? -7.898 -6.402 12.164 1 77.62 92 THR A CA 1
ATOM 700 C C . THR A 1 92 ? -7.266 -6.137 10.805 1 77.62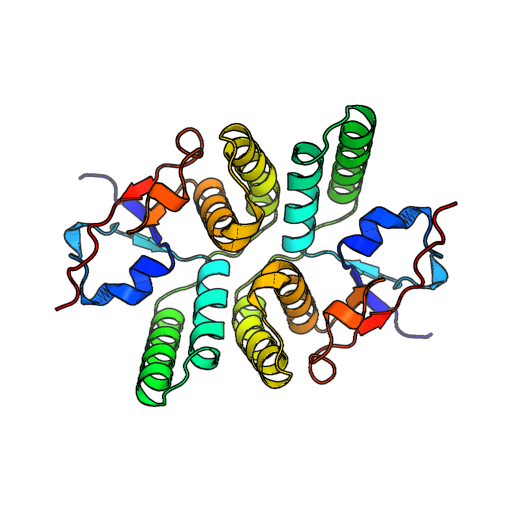 92 THR A C 1
ATOM 702 O O . THR A 1 92 ? -6.359 -6.863 10.383 1 77.62 92 THR A O 1
ATOM 705 N N . PRO A 1 93 ? -7.629 -5.129 10.133 1 73.5 93 PRO A N 1
ATOM 706 C CA . PRO A 1 93 ? -7.07 -4.785 8.828 1 73.5 93 PRO A CA 1
ATOM 707 C C . PRO A 1 93 ? -5.562 -4.535 8.875 1 73.5 93 PRO A C 1
ATOM 709 O O . PRO A 1 93 ? -4.852 -4.84 7.914 1 73.5 93 PRO A O 1
ATOM 712 N N . ARG A 1 94 ? -5.059 -4.051 9.836 1 66.25 94 ARG A N 1
ATOM 713 C CA . ARG A 1 94 ? -3.658 -3.648 9.938 1 66.25 94 ARG A CA 1
ATOM 714 C C . ARG A 1 94 ? -2.729 -4.82 9.641 1 66.25 94 ARG A C 1
ATOM 716 O O . ARG A 1 94 ? -1.643 -4.637 9.086 1 66.25 94 ARG A O 1
ATOM 723 N N . ARG A 1 95 ? -3.135 -5.957 9.875 1 67.81 95 ARG A N 1
ATOM 724 C CA . ARG A 1 95 ? -2.311 -7.145 9.672 1 67.81 95 ARG A CA 1
ATOM 725 C C . ARG A 1 95 ? -2.406 -7.637 8.234 1 67.81 95 ARG A C 1
ATOM 727 O O . ARG A 1 95 ? -1.659 -8.531 7.828 1 67.81 95 ARG A O 1
ATOM 734 N N . ARG A 1 96 ? -3.199 -6.844 7.559 1 78.31 96 ARG A N 1
ATOM 735 C CA . ARG A 1 96 ? -3.506 -7.34 6.219 1 78.31 96 ARG A CA 1
ATOM 736 C C . ARG A 1 96 ? -3.5 -6.207 5.199 1 78.31 96 ARG A C 1
ATOM 738 O O . ARG A 1 96 ? -4.191 -6.277 4.184 1 78.31 96 ARG A O 1
ATOM 745 N N . VAL A 1 97 ? -2.732 -5.289 5.441 1 89.38 97 VAL A N 1
ATOM 746 C CA . VAL A 1 97 ? -2.834 -4.051 4.68 1 89.38 97 VAL A CA 1
ATOM 747 C C . VAL A 1 97 ? -2.568 -4.324 3.201 1 89.38 97 VAL A C 1
ATOM 749 O O . VAL A 1 97 ? -3.367 -3.949 2.342 1 89.38 97 VAL A O 1
ATOM 752 N N . ALA A 1 98 ? -1.519 -5.035 2.922 1 92.94 98 ALA A N 1
ATOM 753 C CA . ALA A 1 98 ? -1.19 -5.316 1.525 1 92.94 98 ALA A CA 1
ATOM 754 C C . ALA A 1 98 ? -2.295 -6.129 0.854 1 92.94 98 ALA A C 1
ATOM 756 O O . ALA A 1 98 ? -2.709 -5.816 -0.265 1 92.94 98 ALA A O 1
ATOM 757 N N . ASP A 1 99 ? -2.797 -7.156 1.537 1 94.38 99 ASP A N 1
ATOM 758 C CA . ASP A 1 99 ? -3.879 -7.977 1.004 1 94.38 99 ASP A CA 1
ATOM 759 C C . ASP A 1 99 ? -5.113 -7.129 0.7 1 94.38 99 ASP A C 1
ATOM 761 O O . ASP A 1 99 ? -5.727 -7.273 -0.36 1 94.38 99 ASP A O 1
ATOM 765 N N . LEU A 1 100 ? -5.402 -6.285 1.592 1 95.75 100 LEU A N 1
ATOM 766 C CA . LEU A 1 100 ? -6.602 -5.473 1.428 1 95.75 100 LEU A CA 1
ATOM 767 C C . LEU A 1 100 ? -6.402 -4.43 0.333 1 95.75 100 LEU A C 1
ATOM 769 O O . LEU A 1 100 ? -7.352 -4.074 -0.372 1 95.75 100 LEU A O 1
ATOM 773 N N . MET A 1 101 ? -5.164 -3.977 0.151 1 97.75 101 MET A N 1
ATOM 774 C CA . MET A 1 101 ? -4.875 -3.08 -0.964 1 97.75 101 MET A CA 1
ATOM 775 C C . MET A 1 101 ? -5.004 -3.809 -2.297 1 97.75 101 MET A C 1
ATOM 777 O O . MET A 1 101 ? -5.543 -3.26 -3.26 1 97.75 101 MET A O 1
ATOM 781 N N . ILE A 1 102 ? -4.535 -5.004 -2.35 1 98.31 102 ILE A N 1
ATOM 782 C CA . ILE A 1 102 ? -4.684 -5.805 -3.559 1 98.31 102 ILE A CA 1
ATOM 783 C C . ILE A 1 102 ? -6.168 -6.012 -3.861 1 98.31 102 ILE A C 1
ATOM 785 O O . ILE A 1 102 ? -6.602 -5.848 -5.004 1 98.31 102 ILE A O 1
ATOM 789 N N . ALA A 1 103 ? -6.918 -6.375 -2.844 1 98.38 103 ALA A N 1
ATOM 790 C CA . ALA A 1 103 ? -8.367 -6.512 -3.006 1 98.38 103 ALA A CA 1
ATOM 791 C C . ALA A 1 103 ? -8.977 -5.223 -3.543 1 98.38 103 ALA A C 1
ATOM 793 O O . ALA A 1 103 ? -9.844 -5.258 -4.426 1 98.38 103 ALA A O 1
ATOM 794 N N . SER A 1 104 ? -8.555 -4.094 -3.029 1 98.75 104 SER A N 1
ATOM 795 C CA . SER A 1 104 ? -9.07 -2.799 -3.459 1 98.75 104 SER A CA 1
ATOM 796 C C . SER A 1 104 ? -8.789 -2.555 -4.938 1 98.75 104 SER A C 1
ATOM 798 O O . SER A 1 104 ? -9.625 -1.994 -5.652 1 98.75 104 SER A O 1
ATOM 800 N N . VAL A 1 105 ? -7.617 -2.938 -5.41 1 98.88 105 VAL A N 1
ATOM 801 C CA . VAL A 1 105 ? -7.281 -2.809 -6.824 1 98.88 105 VAL A CA 1
ATOM 802 C C . VAL A 1 105 ? -8.203 -3.697 -7.656 1 98.88 105 VAL A C 1
ATOM 804 O O . VAL A 1 105 ? -8.711 -3.271 -8.695 1 98.88 105 VAL A O 1
ATOM 807 N N . ALA A 1 106 ? -8.422 -4.93 -7.219 1 98.88 106 ALA A N 1
ATOM 808 C CA . ALA A 1 106 ? -9.32 -5.836 -7.93 1 98.88 106 ALA A CA 1
ATOM 809 C C . ALA A 1 106 ? -10.719 -5.234 -8.055 1 98.88 106 ALA A C 1
ATOM 811 O O . ALA A 1 106 ? -11.305 -5.23 -9.141 1 98.88 106 ALA A O 1
ATOM 812 N N . ILE A 1 107 ? -11.242 -4.723 -7.004 1 98.81 107 ILE A N 1
ATOM 813 C CA . ILE A 1 107 ? -12.578 -4.137 -6.973 1 98.81 107 ILE A CA 1
ATOM 814 C C . ILE A 1 107 ? -12.641 -2.926 -7.898 1 98.81 107 ILE A C 1
ATOM 816 O O . ILE A 1 107 ? -13.586 -2.768 -8.672 1 98.81 107 ILE A O 1
ATOM 820 N N . ALA A 1 108 ? -11.648 -2.086 -7.844 1 98.75 108 ALA A N 1
ATOM 821 C CA . ALA A 1 108 ? -11.602 -0.882 -8.672 1 98.75 108 ALA A CA 1
ATOM 822 C C . ALA A 1 108 ? -11.664 -1.233 -10.156 1 98.75 108 ALA A C 1
ATOM 824 O O . ALA A 1 108 ? -12.211 -0.472 -10.953 1 98.75 108 ALA A O 1
ATOM 825 N N . HIS A 1 109 ? -11.133 -2.352 -10.5 1 98.69 109 HIS A N 1
ATOM 826 C CA . HIS A 1 109 ? -11.078 -2.748 -11.898 1 98.69 109 HIS A CA 1
ATOM 827 C C . HIS A 1 109 ? -12.148 -3.781 -12.227 1 98.69 109 HIS A C 1
ATOM 829 O O . HIS A 1 109 ? -12.172 -4.34 -13.32 1 98.69 109 HIS A O 1
ATOM 835 N N . ARG A 1 110 ? -12.984 -4.113 -11.273 1 98.12 110 ARG A N 1
ATOM 836 C CA . ARG A 1 110 ? -14.086 -5.055 -11.43 1 98.12 110 ARG A CA 1
ATOM 837 C C . ARG A 1 110 ? -13.578 -6.422 -11.875 1 98.12 110 ARG A C 1
ATOM 839 O O . ARG A 1 110 ? -14.133 -7.027 -12.797 1 98.12 110 ARG A O 1
ATOM 846 N N . MET A 1 111 ? -12.516 -6.832 -11.273 1 98.62 111 MET A N 1
ATOM 847 C CA . MET A 1 111 ? -11.922 -8.133 -11.578 1 98.62 111 MET A CA 1
ATOM 848 C C . MET A 1 111 ? -12.07 -9.086 -10.398 1 98.62 111 MET A C 1
ATOM 850 O O . MET A 1 111 ? -11.953 -8.68 -9.242 1 98.62 111 MET A O 1
ATOM 854 N N . PRO A 1 112 ? -12.305 -10.359 -10.68 1 98.69 112 PRO A N 1
ATOM 855 C CA . PRO A 1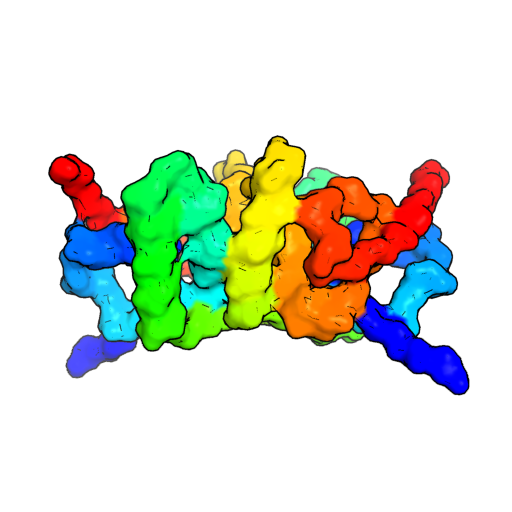 112 ? -12.141 -11.328 -9.602 1 98.69 112 PRO A CA 1
ATOM 856 C C . PRO A 1 112 ? -10.695 -11.445 -9.125 1 98.69 112 PRO A C 1
ATOM 858 O O . PRO A 1 112 ? -9.766 -11.148 -9.883 1 98.69 112 PRO A O 1
ATOM 861 N N . LEU A 1 113 ? -10.586 -11.805 -7.887 1 98.81 113 LEU A N 1
ATOM 862 C CA . LEU A 1 113 ? -9.266 -12.008 -7.293 1 98.81 113 LEU A CA 1
ATOM 863 C C . LEU A 1 113 ? -8.977 -13.492 -7.105 1 98.81 113 LEU A C 1
ATOM 865 O O . LEU A 1 113 ? -9.734 -14.203 -6.445 1 98.81 113 LEU A O 1
ATOM 869 N N . TYR A 1 114 ? -7.914 -13.938 -7.676 1 98.81 114 TYR A N 1
ATOM 870 C CA . TYR A 1 114 ? -7.504 -15.336 -7.57 1 98.81 114 TYR A CA 1
ATOM 871 C C . TYR A 1 114 ? -6.449 -15.508 -6.48 1 98.81 114 TYR A C 1
ATOM 873 O O . TYR A 1 114 ? -5.43 -14.812 -6.477 1 98.81 114 TYR A O 1
ATOM 881 N N . THR A 1 115 ? -6.691 -16.453 -5.629 1 98.38 115 THR A N 1
ATOM 882 C CA . THR A 1 115 ? -5.797 -16.656 -4.492 1 98.38 115 THR A CA 1
ATOM 883 C C . THR A 1 115 ? -5.848 -18.109 -4.016 1 98.38 115 THR A C 1
ATOM 885 O O . THR A 1 115 ? -6.848 -18.797 -4.215 1 98.38 115 THR A O 1
ATOM 888 N N . THR A 1 116 ? -4.754 -18.547 -3.396 1 97.69 116 THR A N 1
ATOM 889 C CA . THR A 1 116 ? -4.766 -19.844 -2.721 1 97.69 116 THR A CA 1
ATOM 890 C C . THR A 1 116 ? -5.172 -19.688 -1.259 1 97.69 116 THR A C 1
ATOM 892 O O . THR A 1 116 ? -5.352 -20.672 -0.548 1 97.69 116 THR A O 1
ATOM 895 N N . ASP A 1 117 ? -5.324 -18.5 -0.756 1 96.12 117 ASP A N 1
ATOM 896 C CA . ASP A 1 117 ? -5.664 -18.203 0.634 1 96.12 117 ASP A CA 1
ATOM 897 C C . ASP A 1 117 ? -6.953 -17.391 0.729 1 96.12 117 ASP A C 1
ATOM 899 O O . ASP A 1 117 ? -6.949 -16.281 1.248 1 96.12 117 ASP A O 1
ATOM 903 N N . PRO A 1 118 ? -8.062 -17.984 0.351 1 95.88 118 PRO A N 1
ATOM 904 C CA . PRO A 1 118 ? -9.312 -17.219 0.323 1 95.88 118 PRO A CA 1
ATOM 905 C C . PRO A 1 118 ? -9.727 -16.719 1.704 1 95.88 118 PRO A C 1
ATOM 907 O O . PRO A 1 118 ? -10.445 -15.719 1.812 1 95.88 118 PRO A O 1
ATOM 910 N N . GLN A 1 119 ? -9.281 -17.328 2.76 1 92.75 119 GLN A N 1
ATOM 911 C CA . GLN A 1 119 ? -9.633 -16.938 4.121 1 92.75 119 GLN A CA 1
ATOM 912 C C . GLN A 1 119 ? -9.109 -15.555 4.457 1 92.75 119 GLN A C 1
ATOM 914 O O . GLN A 1 119 ? -9.648 -14.867 5.328 1 92.75 119 GLN A O 1
ATOM 919 N N . ASP A 1 120 ? -8.047 -15.148 3.832 1 92.62 120 ASP A N 1
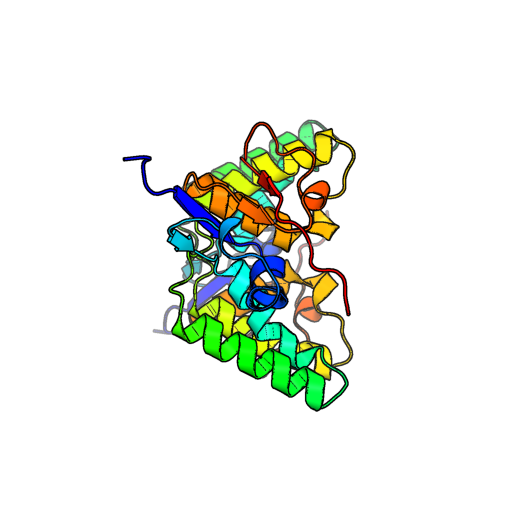ATOM 920 C CA . ASP A 1 120 ? -7.465 -13.828 4.07 1 92.62 120 ASP A CA 1
ATOM 921 C C . ASP A 1 120 ? -8.422 -12.719 3.631 1 92.62 120 ASP A C 1
ATOM 923 O O . ASP A 1 120 ? -8.242 -11.562 4.008 1 92.62 120 ASP A O 1
ATOM 927 N N . PHE A 1 121 ? -9.438 -13.055 2.9 1 94.25 121 PHE A N 1
ATOM 928 C CA . PHE A 1 121 ? -10.344 -12.062 2.336 1 94.25 121 PHE A CA 1
ATOM 929 C C . PHE A 1 121 ? -11.766 -12.281 2.842 1 94.25 121 PHE A C 1
ATOM 931 O O . PHE A 1 121 ? -12.727 -11.82 2.225 1 94.25 121 PHE A O 1
ATOM 938 N N . GLU A 1 122 ? -11.781 -13.008 3.904 1 91.44 122 GLU A N 1
ATOM 939 C CA . GLU A 1 122 ? -13.086 -13.156 4.539 1 91.44 122 GLU A CA 1
ATOM 940 C C . GLU A 1 122 ? -13.68 -11.805 4.91 1 91.44 122 GLU A C 1
ATOM 942 O O . GLU A 1 122 ? -12.961 -10.914 5.371 1 91.44 122 GLU A O 1
ATOM 947 N N . GLY A 1 123 ? -14.992 -11.562 4.652 1 90.06 123 GLY A N 1
ATOM 948 C CA . GLY A 1 123 ? -15.648 -10.305 4.938 1 90.06 123 GLY A CA 1
ATOM 949 C C . GLY A 1 123 ? -15.844 -9.438 3.707 1 90.06 123 GLY A C 1
ATOM 950 O O . GLY A 1 123 ? -16.531 -8.422 3.76 1 90.06 123 GLY A O 1
ATOM 951 N N . LEU A 1 124 ? -15.258 -9.875 2.611 1 95 124 LEU A N 1
ATOM 952 C CA . LEU A 1 124 ? -15.297 -9.031 1.422 1 95 124 LEU A CA 1
ATOM 953 C C . LEU A 1 124 ? -16.25 -9.609 0.376 1 95 124 LEU A C 1
ATOM 955 O O . LEU A 1 124 ? -16.25 -9.172 -0.776 1 95 124 LEU A O 1
ATOM 959 N N . LYS A 1 125 ? -17 -10.555 0.689 1 90.94 125 LYS A N 1
ATOM 960 C CA . LYS A 1 125 ? -17.812 -11.32 -0.261 1 90.94 125 LYS A CA 1
ATOM 961 C C . LYS A 1 125 ? -18.781 -10.406 -1.011 1 90.94 125 LYS A C 1
ATOM 963 O O . LYS A 1 125 ? -19.078 -10.641 -2.186 1 90.94 125 LYS A O 1
ATOM 968 N N . GLU A 1 126 ? -19.219 -9.359 -0.4 1 94.06 126 GLU A N 1
ATOM 969 C CA . GLU A 1 126 ? -20.188 -8.477 -1.039 1 94.06 126 GLU A CA 1
ATOM 970 C C . GLU A 1 126 ? -19.5 -7.496 -1.986 1 94.06 126 GLU A C 1
ATOM 972 O O . GLU A 1 126 ? -20.156 -6.875 -2.828 1 94.06 126 GLU A O 1
ATOM 977 N N . LEU A 1 127 ? -18.25 -7.367 -1.88 1 96.62 127 LEU A N 1
ATOM 978 C CA . LEU A 1 127 ? -17.516 -6.355 -2.639 1 96.62 127 LEU A CA 1
ATOM 979 C C . LEU A 1 127 ? -16.656 -7 -3.721 1 96.62 127 LEU A C 1
ATOM 981 O O . LEU A 1 127 ? -16.328 -6.359 -4.719 1 96.62 127 LEU A O 1
ATOM 985 N N . LEU A 1 128 ? -16.297 -8.219 -3.492 1 98.19 128 LEU A N 1
ATOM 986 C CA . LEU A 1 128 ? -15.211 -8.828 -4.266 1 98.19 128 LEU A CA 1
ATOM 987 C C . LEU A 1 128 ? -15.516 -10.297 -4.562 1 98.19 128 LEU A C 1
ATOM 989 O O . LEU A 1 128 ? -15.93 -11.039 -3.672 1 98.19 128 LEU A O 1
ATOM 993 N N . ASP A 1 129 ? -15.352 -10.672 -5.785 1 98.25 129 ASP A N 1
ATOM 994 C CA . ASP A 1 129 ? -15.391 -12.086 -6.148 1 98.25 129 ASP A CA 1
ATOM 995 C C . ASP A 1 129 ? -14.023 -12.742 -5.93 1 98.25 129 ASP A C 1
ATOM 997 O O . ASP A 1 129 ? -13.094 -12.523 -6.707 1 98.25 129 ASP A O 1
ATOM 1001 N N . VAL A 1 130 ? -13.922 -13.508 -4.887 1 98.31 130 VAL A N 1
ATOM 1002 C CA . VAL A 1 130 ? -12.695 -14.227 -4.582 1 98.31 130 VAL A CA 1
ATOM 1003 C C . VAL A 1 130 ? -12.758 -15.633 -5.172 1 98.31 130 VAL A C 1
ATOM 1005 O O . VAL A 1 130 ? -13.688 -16.391 -4.891 1 98.31 130 VAL A O 1
ATOM 1008 N N . VAL A 1 131 ? -11.773 -15.945 -5.965 1 98.5 131 VAL A N 1
ATOM 1009 C CA . VAL A 1 131 ? -11.727 -17.25 -6.617 1 98.5 131 VAL A CA 1
ATOM 1010 C C . VAL A 1 131 ? -10.617 -18.094 -6 1 98.5 131 VAL A C 1
ATOM 1012 O O . VAL A 1 131 ? -9.43 -17.844 -6.242 1 98.5 131 VAL A O 1
ATOM 1015 N N . PRO A 1 132 ? -11.047 -19.062 -5.23 1 98.25 132 PRO A N 1
ATOM 1016 C CA . PRO A 1 132 ? -10.023 -19.922 -4.629 1 98.25 132 PRO A CA 1
ATOM 1017 C C . PRO A 1 132 ? -9.305 -20.797 -5.66 1 98.25 132 PRO A C 1
ATOM 1019 O O . PRO A 1 132 ? -9.945 -21.344 -6.566 1 98.25 132 PRO A O 1
ATOM 1022 N N . VAL A 1 133 ? -8.039 -20.859 -5.566 1 98.31 133 VAL A N 1
ATOM 1023 C CA . VAL A 1 133 ? -7.176 -21.734 -6.352 1 98.31 133 VAL A CA 1
ATOM 1024 C C . VAL A 1 133 ? -6.566 -22.797 -5.441 1 98.31 133 VAL A C 1
ATOM 1026 O O . VAL A 1 133 ? -6.105 -22.5 -4.34 1 98.31 133 VAL A O 1
ATOM 1029 N N . THR A 1 134 ? -6.543 -24.031 -5.867 1 97.19 134 THR A N 1
ATOM 1030 C CA . THR A 1 134 ? -6.031 -25.125 -5.051 1 97.19 134 THR A CA 1
ATOM 1031 C C . THR A 1 134 ? -4.531 -24.969 -4.812 1 97.19 134 THR A C 1
ATOM 1033 O O . THR A 1 134 ? -3.754 -24.875 -5.766 1 97.19 134 THR A O 1
ATOM 1036 N N . ARG A 1 135 ? -4.145 -24.938 -3.586 1 94.69 135 ARG A N 1
ATOM 1037 C CA . ARG A 1 135 ? -2.729 -24.859 -3.236 1 94.69 135 ARG A CA 1
ATOM 1038 C C . ARG A 1 135 ? -2.018 -26.188 -3.498 1 94.69 135 ARG A C 1
ATOM 1040 O O . ARG A 1 135 ? -2.449 -27.234 -3.012 1 94.69 135 ARG A O 1
ATOM 1047 N N . PRO A 1 136 ? -0.968 -26.078 -4.191 1 92.12 136 PRO A N 1
ATOM 1048 C CA . PRO A 1 136 ? -0.244 -27.312 -4.461 1 92.12 136 PRO A CA 1
ATOM 1049 C C . PRO A 1 136 ? 0.403 -27.906 -3.209 1 92.12 136 PRO A C 1
ATOM 1051 O O . PRO A 1 136 ? 0.792 -27.172 -2.303 1 92.12 136 PRO A O 1
ATOM 1054 N N . ILE A 1 137 ? 0.32 -29.281 -3.023 1 79.94 137 ILE A N 1
ATOM 1055 C CA . ILE A 1 137 ? 0.952 -29.984 -1.915 1 79.94 137 ILE A CA 1
ATOM 1056 C C . ILE A 1 137 ? 2.471 -29.922 -2.061 1 79.94 137 ILE A C 1
ATOM 1058 O O . ILE A 1 137 ? 3.004 -30.094 -3.158 1 79.94 137 ILE A O 1
ATOM 1062 N N . ARG A 1 138 ? 3.111 -29.25 -1.001 1 64.81 138 ARG A N 1
ATOM 1063 C CA . ARG A 1 138 ? 4.57 -29.234 -1.031 1 64.81 138 ARG A CA 1
ATOM 1064 C C . ARG A 1 138 ? 5.129 -30.641 -1.209 1 64.81 138 ARG A C 1
ATOM 1066 O O . ARG A 1 138 ? 4.805 -31.547 -0.439 1 64.81 138 ARG A O 1
ATOM 1073 N N . THR A 1 139 ? 5.535 -30.969 -2.359 1 48.72 139 THR A N 1
ATOM 1074 C CA . THR A 1 139 ? 6.234 -32.25 -2.461 1 48.72 139 THR A CA 1
ATOM 1075 C C . THR A 1 139 ? 7.648 -32.125 -1.9 1 48.72 139 THR A C 1
ATOM 1077 O O . THR A 1 139 ? 8.25 -31.047 -1.935 1 48.72 139 THR A O 1
ATOM 1080 N N . MET B 1 1 ? 15.328 33.625 -7.18 1 50.25 1 MET B N 1
ATOM 1081 C CA . MET B 1 1 ? 14.18 33.281 -6.359 1 50.25 1 MET B CA 1
ATOM 1082 C C . MET B 1 1 ? 14.234 31.797 -5.984 1 50.25 1 MET B C 1
ATOM 1084 O O . MET B 1 1 ? 14.633 30.953 -6.797 1 50.25 1 MET B O 1
ATOM 1088 N N . ALA B 1 2 ? 14.312 31.656 -4.695 1 64.5 2 ALA B N 1
ATOM 1089 C CA . ALA B 1 2 ? 14.602 30.281 -4.301 1 64.5 2 ALA B CA 1
ATOM 1090 C C . ALA B 1 2 ? 13.648 29.297 -4.977 1 64.5 2 ALA B C 1
ATOM 1092 O O . ALA B 1 2 ? 12.492 29.625 -5.238 1 64.5 2 ALA B O 1
ATOM 1093 N N . ALA B 1 3 ? 13.977 28.328 -5.754 1 81.88 3 ALA B N 1
ATOM 1094 C CA . ALA B 1 3 ? 13.195 27.359 -6.512 1 81.88 3 ALA B CA 1
ATOM 1095 C C . ALA B 1 3 ? 12.094 26.75 -5.652 1 81.88 3 ALA B C 1
ATOM 1097 O O . ALA B 1 3 ? 12.273 26.562 -4.445 1 81.88 3 ALA B O 1
ATOM 1098 N N . GLU B 1 4 ? 10.906 26.969 -6.02 1 92.94 4 GLU B N 1
ATOM 1099 C CA . GLU B 1 4 ? 9.75 26.375 -5.348 1 92.94 4 GLU B CA 1
ATOM 1100 C C . GLU B 1 4 ? 9.992 24.906 -5.027 1 92.94 4 GLU B C 1
ATOM 1102 O O . GLU B 1 4 ? 10.438 24.141 -5.887 1 92.94 4 GLU B O 1
ATOM 1107 N N . VAL B 1 5 ? 9.82 24.562 -3.709 1 96.19 5 VAL B N 1
ATOM 1108 C CA . VAL B 1 5 ? 10.031 23.188 -3.281 1 96.19 5 VAL B CA 1
ATOM 1109 C C . VAL B 1 5 ? 8.719 22.422 -3.355 1 96.19 5 VAL B C 1
ATOM 1111 O O . VAL B 1 5 ? 7.699 22.859 -2.814 1 96.19 5 VAL B O 1
ATOM 1114 N N . HIS B 1 6 ? 8.695 21.344 -4.109 1 98.25 6 HIS B N 1
ATOM 1115 C CA . HIS B 1 6 ? 7.586 20.406 -4.16 1 98.25 6 HIS B CA 1
ATOM 1116 C C . HIS B 1 6 ? 7.859 19.188 -3.273 1 98.25 6 HIS B C 1
ATOM 1118 O O . HIS B 1 6 ? 8.844 18.469 -3.475 1 98.25 6 HIS B O 1
ATOM 1124 N N . GLY B 1 7 ? 6.949 18.922 -2.273 1 98.75 7 GLY B N 1
ATOM 1125 C CA . GLY B 1 7 ? 7.188 17.859 -1.307 1 98.75 7 GLY B CA 1
ATOM 1126 C C . GLY B 1 7 ? 6 16.938 -1.127 1 98.75 7 GLY B C 1
ATOM 1127 O O . GLY B 1 7 ? 4.855 17.328 -1.369 1 98.75 7 GLY B O 1
ATOM 1128 N N . LEU B 1 8 ? 6.297 15.695 -0.815 1 98.94 8 LEU B N 1
ATOM 1129 C CA . LEU B 1 8 ? 5.262 14.734 -0.452 1 98.94 8 LEU B CA 1
ATOM 1130 C C . LEU B 1 8 ? 4.977 14.781 1.046 1 98.94 8 LEU B C 1
ATOM 1132 O O . LEU B 1 8 ? 5.906 14.797 1.857 1 98.94 8 LEU B O 1
ATOM 1136 N N . LEU B 1 9 ? 3.697 14.844 1.363 1 98.75 9 LEU B N 1
ATOM 1137 C CA . LEU B 1 9 ? 3.299 14.922 2.764 1 98.75 9 LEU B CA 1
ATOM 1138 C C . LEU B 1 9 ? 3 13.531 3.32 1 98.75 9 LEU B C 1
ATOM 1140 O O . LEU B 1 9 ? 2.25 12.766 2.715 1 98.75 9 LEU B O 1
ATOM 1144 N N . ASP B 1 10 ? 3.594 13.195 4.465 1 98.06 10 ASP B N 1
ATOM 1145 C CA . ASP B 1 10 ? 3.199 12.031 5.25 1 98.06 10 ASP B CA 1
ATOM 1146 C C . ASP B 1 10 ? 1.786 12.195 5.809 1 98.06 10 ASP B C 1
ATOM 1148 O O . ASP B 1 10 ? 1.285 13.32 5.918 1 98.06 10 ASP B O 1
ATOM 1152 N N . THR B 1 11 ? 1.18 11.117 6.152 1 97.19 11 THR B N 1
ATOM 1153 C CA . THR B 1 11 ? -0.206 11.133 6.605 1 97.19 11 THR B CA 1
ATOM 1154 C C . THR B 1 11 ? -0.353 11.984 7.863 1 97.19 11 THR B C 1
ATOM 1156 O O . THR B 1 11 ? -1.341 12.703 8.023 1 97.19 11 THR B O 1
ATOM 1159 N N . ASN B 1 12 ? 0.614 11.93 8.727 1 96.31 12 ASN B N 1
ATOM 1160 C CA . ASN B 1 12 ? 0.525 12.656 9.984 1 96.31 12 ASN B CA 1
ATOM 1161 C C . ASN B 1 12 ? 0.507 14.164 9.766 1 96.31 12 ASN B C 1
ATOM 1163 O O . ASN B 1 12 ? -0.045 14.906 10.578 1 96.31 12 ASN B O 1
ATOM 1167 N N . ILE B 1 13 ? 1.11 14.625 8.688 1 97.88 13 ILE B N 1
ATOM 1168 C CA . ILE B 1 13 ? 1.099 16.047 8.383 1 97.88 13 ILE B CA 1
ATOM 1169 C C . ILE B 1 13 ? -0.33 16.5 8.086 1 97.88 13 ILE B C 1
ATOM 1171 O O . ILE B 1 13 ? -0.744 17.578 8.516 1 97.88 13 ILE B O 1
ATOM 1175 N N . LEU B 1 14 ? -1.105 15.711 7.41 1 97.69 14 LEU B N 1
ATOM 1176 C CA . LEU B 1 14 ? -2.479 16.062 7.062 1 97.69 14 LEU B CA 1
ATOM 1177 C C . LEU B 1 14 ? -3.367 16.062 8.305 1 97.69 14 LEU B C 1
ATOM 1179 O O . LEU B 1 14 ? -4.227 16.938 8.453 1 97.69 14 LEU B O 1
ATOM 1183 N N . ILE B 1 15 ? -3.174 15.117 9.133 1 96.06 15 ILE B N 1
ATOM 1184 C CA . ILE B 1 15 ? -3.963 14.977 10.352 1 96.06 15 ILE B CA 1
ATOM 1185 C C . ILE B 1 15 ? -3.736 16.188 11.25 1 96.06 15 ILE B C 1
ATOM 1187 O O . ILE B 1 15 ? -4.672 16.688 11.883 1 96.06 15 ILE B O 1
ATOM 1191 N N . LEU B 1 16 ? -2.523 16.688 11.281 1 95.5 16 LEU B N 1
ATOM 1192 C CA . LEU B 1 16 ? -2.146 17.75 12.203 1 95.5 16 LEU B CA 1
ATOM 1193 C C . LEU B 1 16 ? -2.105 19.109 11.492 1 95.5 16 LEU B C 1
ATOM 1195 O O . LEU B 1 16 ? -1.649 20.094 12.062 1 95.5 16 LEU B O 1
ATOM 1199 N N . ARG B 1 17 ? -2.477 19.188 10.281 1 93.19 17 ARG B N 1
ATOM 1200 C CA . ARG B 1 17 ? -2.197 20.281 9.367 1 93.19 17 ARG B CA 1
ATOM 1201 C C . ARG B 1 17 ? -2.621 21.625 9.961 1 93.19 17 ARG B C 1
ATOM 1203 O O . ARG B 1 17 ? -1.904 22.609 9.844 1 93.19 17 ARG B O 1
ATOM 1210 N N . ARG B 1 18 ? -3.758 21.703 10.633 1 91.12 18 ARG B N 1
ATOM 1211 C CA . ARG B 1 18 ? -4.285 22.953 11.156 1 91.12 18 ARG B CA 1
ATOM 1212 C C . ARG B 1 18 ? -3.393 23.516 12.258 1 91.12 18 ARG B C 1
ATOM 1214 O O . ARG B 1 18 ? -3.33 24.734 12.461 1 91.12 18 ARG B O 1
ATOM 1221 N N . ALA B 1 19 ? -2.686 22.609 12.922 1 94.81 19 ALA B N 1
ATOM 1222 C CA . ALA B 1 19 ? -1.892 23.016 14.078 1 94.81 19 ALA B CA 1
ATOM 1223 C C . ALA B 1 19 ? -0.417 23.156 13.711 1 94.81 19 ALA B C 1
ATOM 1225 O O . ALA B 1 19 ? 0.396 23.594 14.523 1 94.81 19 ALA B O 1
ATOM 1226 N N . ILE B 1 20 ? -0.024 22.812 12.531 1 95.94 20 ILE B N 1
ATOM 1227 C CA . ILE B 1 20 ? 1.361 22.859 12.078 1 95.94 20 ILE B CA 1
ATOM 1228 C C . ILE B 1 20 ? 1.688 24.25 11.555 1 95.94 20 ILE B C 1
ATOM 1230 O O . ILE B 1 20 ? 0.865 24.875 10.883 1 95.94 20 ILE B O 1
ATOM 1234 N N . ASP B 1 21 ? 2.838 24.719 11.883 1 95.69 21 ASP B N 1
ATOM 1235 C CA . ASP B 1 21 ? 3.338 25.953 11.281 1 95.69 21 ASP B CA 1
ATOM 1236 C C . ASP B 1 21 ? 3.506 25.797 9.773 1 95.69 21 ASP B C 1
ATOM 1238 O O . ASP B 1 21 ? 4.379 25.062 9.312 1 95.69 21 ASP B O 1
ATOM 1242 N N . HIS B 1 22 ? 2.779 26.531 9 1 94.88 22 HIS B N 1
ATOM 1243 C CA . HIS B 1 22 ? 2.758 26.422 7.547 1 94.88 22 HIS B CA 1
ATOM 1244 C C . HIS B 1 22 ? 4.133 26.703 6.949 1 94.88 22 HIS B C 1
ATOM 1246 O O . HIS B 1 22 ? 4.457 26.219 5.863 1 94.88 22 HIS B O 1
ATOM 1252 N N . ALA B 1 23 ? 4.926 27.438 7.66 1 96.56 23 ALA B N 1
ATOM 1253 C CA . ALA B 1 23 ? 6.258 27.797 7.176 1 96.56 23 ALA B CA 1
ATOM 1254 C C . ALA B 1 23 ? 7.156 26.562 7.078 1 96.56 23 ALA B C 1
ATOM 1256 O O . ALA B 1 23 ? 8.18 26.594 6.395 1 96.56 23 ALA B O 1
ATOM 1257 N N . GLN B 1 24 ? 6.766 25.531 7.77 1 97.81 24 GLN B N 1
ATOM 1258 C CA . GLN B 1 24 ? 7.566 24.312 7.773 1 97.81 24 GLN B CA 1
ATOM 1259 C C . GLN B 1 24 ? 7.168 23.391 6.625 1 97.81 24 GLN B C 1
ATOM 1261 O O . GLN B 1 24 ? 7.785 22.344 6.422 1 97.81 24 GLN B O 1
ATOM 1266 N N . LEU B 1 25 ? 6.176 23.734 5.895 1 98 25 LEU B N 1
ATOM 1267 C CA . LEU B 1 25 ? 5.652 22.906 4.816 1 98 25 LEU B CA 1
ATOM 1268 C C . LEU B 1 25 ? 6.23 23.344 3.471 1 98 25 LEU B C 1
ATOM 1270 O O . LEU B 1 25 ? 6.738 24.453 3.334 1 98 25 LEU B O 1
ATOM 1274 N N . PRO B 1 26 ? 6.238 22.453 2.52 1 98.06 26 PRO B N 1
ATOM 1275 C CA . PRO B 1 26 ? 6.75 22.812 1.197 1 98.06 26 PRO B CA 1
ATOM 1276 C C . PRO B 1 26 ? 5.855 23.828 0.474 1 98.06 26 PRO B C 1
ATOM 1278 O O . PRO B 1 26 ? 4.703 24.016 0.87 1 98.06 26 PRO B O 1
ATOM 1281 N N . ASP B 1 27 ? 6.375 24.375 -0.542 1 97.38 27 ASP B N 1
ATOM 1282 C CA . ASP B 1 27 ? 5.633 25.344 -1.349 1 97.38 27 ASP B CA 1
ATOM 1283 C C . ASP B 1 27 ? 4.48 24.672 -2.088 1 97.38 27 ASP B C 1
ATOM 1285 O O . ASP B 1 27 ? 3.383 25.219 -2.172 1 97.38 27 ASP B O 1
ATOM 1289 N N . LEU B 1 28 ? 4.773 23.562 -2.676 1 97.94 28 LEU B N 1
ATOM 1290 C CA . LEU B 1 28 ? 3.783 22.719 -3.328 1 97.94 28 LEU B CA 1
ATOM 1291 C C . LEU B 1 28 ? 3.672 21.375 -2.621 1 97.94 28 LEU B C 1
ATOM 1293 O O . LEU B 1 28 ? 4.684 20.719 -2.34 1 97.94 28 LEU B O 1
ATOM 1297 N N . MET B 1 29 ? 2.451 21.062 -2.406 1 98.31 29 MET B N 1
ATOM 1298 C CA . MET B 1 29 ? 2.207 19.875 -1.598 1 98.31 29 MET B CA 1
ATOM 1299 C C . MET B 1 29 ? 1.56 18.766 -2.432 1 98.31 29 MET B C 1
ATOM 1301 O O . MET B 1 29 ? 0.63 19.031 -3.197 1 98.31 29 MET B O 1
ATOM 1305 N N . SER B 1 30 ? 2.084 17.547 -2.291 1 98.81 30 SER B N 1
ATOM 1306 C CA . SER B 1 30 ? 1.463 16.359 -2.855 1 98.81 30 SER B CA 1
ATOM 1307 C C . SER B 1 30 ? 1.253 15.289 -1.79 1 98.81 30 SER B C 1
ATOM 1309 O O . SER B 1 30 ? 1.905 15.305 -0.744 1 98.81 30 SER B O 1
ATOM 1311 N N . ILE B 1 31 ? 0.286 14.43 -2.09 1 98.88 31 ILE B N 1
ATOM 1312 C CA . ILE B 1 31 ? 0.084 13.234 -1.278 1 98.88 31 ILE B CA 1
ATOM 1313 C C . ILE B 1 31 ? 0.045 12 -2.178 1 98.88 31 ILE B C 1
ATOM 1315 O O . ILE B 1 31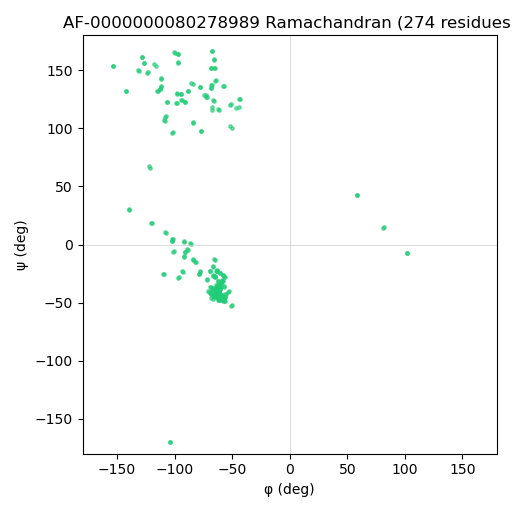 ? -0.08 12.117 -3.398 1 98.88 31 ILE B O 1
ATOM 1319 N N . SER B 1 32 ? 0.262 10.875 -1.536 1 98.88 32 SER B N 1
ATOM 1320 C CA . SER B 1 32 ? 0.174 9.625 -2.285 1 98.88 32 SER B CA 1
ATOM 1321 C C . SER B 1 32 ? -1.196 8.977 -2.121 1 98.88 32 SER B C 1
ATOM 1323 O O . SER B 1 32 ? -1.923 9.281 -1.172 1 98.88 32 SER B O 1
ATOM 1325 N N . THR B 1 33 ? -1.479 8.047 -3.01 1 98.88 33 THR B N 1
ATOM 1326 C CA . THR B 1 33 ? -2.713 7.285 -2.871 1 98.88 33 THR B CA 1
ATOM 1327 C C . THR B 1 33 ? -2.645 6.363 -1.657 1 98.88 33 THR B C 1
ATOM 1329 O O . THR B 1 33 ? -3.676 5.961 -1.117 1 98.88 33 THR B O 1
ATOM 1332 N N . ILE B 1 34 ? -1.459 6.008 -1.191 1 98.5 34 ILE B N 1
ATOM 1333 C CA . ILE B 1 34 ? -1.314 5.27 0.058 1 98.5 34 ILE B CA 1
ATOM 1334 C C . ILE B 1 34 ? -1.835 6.113 1.22 1 98.5 34 ILE B C 1
ATOM 1336 O O . ILE B 1 34 ? -2.566 5.613 2.078 1 98.5 34 ILE B O 1
ATOM 1340 N N . THR B 1 35 ? -1.479 7.395 1.207 1 98.25 35 THR B N 1
ATOM 1341 C CA . THR B 1 35 ? -1.974 8.344 2.201 1 98.25 35 THR B CA 1
ATOM 1342 C C . THR B 1 35 ? -3.496 8.438 2.148 1 98.25 35 THR B C 1
ATOM 1344 O O . THR B 1 35 ? -4.164 8.391 3.184 1 98.25 35 THR B O 1
ATOM 1347 N N . LEU B 1 36 ? -4.039 8.531 0.984 1 98.56 36 LEU B N 1
ATOM 1348 C CA . LEU B 1 36 ? -5.484 8.609 0.827 1 98.56 36 LEU B CA 1
ATOM 1349 C C . LEU B 1 36 ? -6.164 7.352 1.352 1 98.56 36 LEU B C 1
ATOM 1351 O O . LEU B 1 36 ? -7.234 7.422 1.961 1 98.56 36 LEU B O 1
ATOM 1355 N N . ALA B 1 37 ? -5.59 6.207 1.074 1 97.88 37 ALA B N 1
ATOM 1356 C CA . ALA B 1 37 ? -6.141 4.949 1.569 1 97.88 37 ALA B CA 1
ATOM 1357 C C . ALA B 1 37 ? -6.23 4.953 3.094 1 97.88 37 ALA B C 1
ATOM 1359 O O . ALA B 1 37 ? -7.254 4.566 3.662 1 97.88 37 ALA B O 1
ATOM 1360 N N . GLU B 1 38 ? -5.156 5.383 3.744 1 96.44 38 GLU B N 1
ATOM 1361 C CA . GLU B 1 38 ? -5.141 5.473 5.199 1 96.44 38 GLU B CA 1
ATOM 1362 C C . GLU B 1 38 ? -6.246 6.395 5.711 1 96.44 38 GLU B C 1
ATOM 1364 O O . GLU B 1 38 ? -6.957 6.059 6.656 1 96.44 38 GLU B O 1
ATOM 1369 N N . LEU B 1 39 ? -6.371 7.508 5.09 1 97.69 39 LEU B N 1
ATOM 1370 C CA . LEU B 1 39 ? -7.383 8.477 5.492 1 97.69 39 LEU B CA 1
ATOM 1371 C C . LEU B 1 39 ? -8.789 7.941 5.223 1 97.69 39 LEU B C 1
ATOM 1373 O O . LEU B 1 39 ? -9.719 8.203 5.988 1 97.69 39 LEU B O 1
ATOM 1377 N N . SER B 1 40 ? -8.977 7.242 4.141 1 97.81 40 SER B N 1
ATOM 1378 C CA . SER B 1 40 ? -10.273 6.668 3.785 1 97.81 40 SER B CA 1
ATOM 1379 C C . SER B 1 40 ? -10.711 5.629 4.812 1 97.81 40 SER B C 1
ATOM 1381 O O . SER B 1 40 ? -11.906 5.477 5.07 1 97.81 40 SER B O 1
ATOM 1383 N N . ALA B 1 41 ? -9.781 4.875 5.379 1 96.06 41 ALA B N 1
ATOM 1384 C CA . ALA B 1 41 ? -10.078 3.869 6.395 1 96.06 41 ALA B CA 1
ATOM 1385 C C . ALA B 1 41 ? -10.312 4.516 7.758 1 96.06 41 ALA B C 1
ATOM 1387 O O . ALA B 1 41 ? -10.984 3.943 8.617 1 96.06 41 ALA B O 1
ATOM 1388 N N . GLY B 1 42 ? -9.828 5.66 7.984 1 95.56 42 GLY B N 1
ATOM 1389 C CA . GLY B 1 42 ? -9.742 6.355 9.258 1 95.56 42 GLY B CA 1
ATOM 1390 C C . GLY B 1 42 ? -11.07 6.41 9.992 1 95.56 42 GLY B C 1
ATOM 1391 O O . GLY B 1 42 ? -11.148 6.031 11.164 1 95.56 42 GLY B O 1
ATOM 1392 N N . PRO B 1 43 ? -12.148 6.883 9.344 1 96.88 43 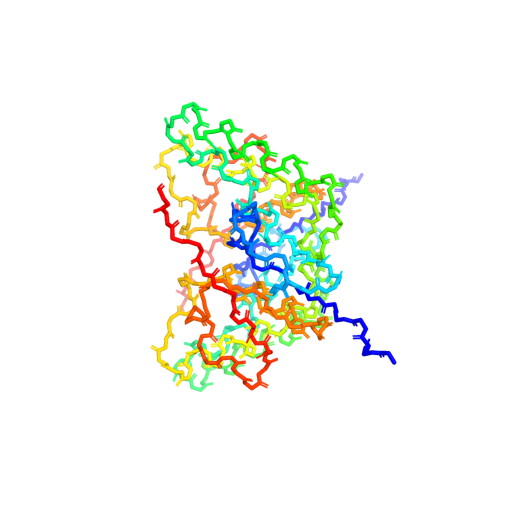PRO B N 1
ATOM 1393 C CA . PRO B 1 43 ? -13.438 7.023 10.031 1 96.88 43 PRO B CA 1
ATOM 1394 C C . PRO B 1 43 ? -13.945 5.707 10.609 1 96.88 43 PRO B C 1
ATOM 1396 O O . PRO B 1 43 ? -14.594 5.699 11.656 1 96.88 43 PRO B O 1
ATOM 1399 N N . HIS B 1 44 ? -13.547 4.582 10.047 1 94.25 44 HIS B N 1
ATOM 1400 C CA . HIS B 1 44 ? -14.086 3.287 10.445 1 94.25 44 HIS B CA 1
ATOM 1401 C C . HIS B 1 44 ? -13.359 2.744 11.672 1 94.25 44 HIS B C 1
ATOM 1403 O O . HIS B 1 44 ? -13.82 1.792 12.305 1 94.25 44 HIS B O 1
ATOM 1409 N N . TYR B 1 45 ? -12.242 3.348 11.992 1 92.12 45 TYR B N 1
ATOM 1410 C CA . TYR B 1 45 ? -11.492 2.947 13.18 1 92.12 45 TYR B CA 1
ATOM 1411 C C . TYR B 1 45 ? -11.906 3.764 14.398 1 92.12 45 TYR B C 1
ATOM 1413 O O . TYR B 1 45 ? -11.477 3.488 15.516 1 92.12 45 TYR B O 1
ATOM 1421 N N . ALA B 1 46 ? -12.688 4.789 14.148 1 93.12 46 ALA B N 1
ATOM 1422 C CA . ALA B 1 46 ? -13.086 5.66 15.25 1 93.12 46 ALA B CA 1
ATOM 1423 C C . ALA B 1 46 ? -14.195 5.02 16.078 1 93.12 46 ALA B C 1
ATOM 1425 O O . ALA B 1 46 ? -15.203 4.562 15.531 1 93.12 46 ALA B O 1
ATOM 1426 N N . ASP B 1 47 ? -14.016 5.129 17.375 1 89.94 47 ASP B N 1
ATOM 1427 C CA . ASP B 1 47 ? -14.953 4.477 18.281 1 89.94 47 ASP B CA 1
ATOM 1428 C C . ASP B 1 47 ? -16.078 5.434 18.703 1 89.94 47 ASP B C 1
ATOM 1430 O O . ASP B 1 47 ? -17.141 5 19.141 1 89.94 47 ASP B O 1
ATOM 1434 N N . ASP B 1 48 ? -15.852 6.707 18.625 1 94.06 48 ASP B N 1
ATOM 1435 C CA . ASP B 1 48 ? -16.875 7.664 19.016 1 94.06 48 ASP B CA 1
ATOM 1436 C C . ASP B 1 48 ? -17.297 8.547 17.844 1 94.06 48 ASP B C 1
ATOM 1438 O O . ASP B 1 48 ? -16.5 8.82 16.953 1 94.06 48 ASP B O 1
ATOM 1442 N N . PRO B 1 49 ? -18.5 9.039 17.969 1 95.88 49 PRO B N 1
ATOM 1443 C CA . PRO B 1 49 ? -19.094 9.781 16.859 1 95.88 49 PRO B CA 1
ATOM 1444 C C . PRO B 1 49 ? -18.344 11.078 16.562 1 95.88 49 PRO B C 1
ATOM 1446 O O . PRO B 1 49 ? -18.234 11.477 15.391 1 95.88 49 PRO B O 1
ATOM 1449 N N . ALA B 1 50 ? -17.922 11.742 17.516 1 96.44 50 ALA B N 1
ATOM 1450 C CA . ALA B 1 50 ? -17.219 13 17.297 1 96.44 50 ALA B CA 1
ATOM 1451 C C . ALA B 1 50 ? -15.906 12.773 16.547 1 96.44 50 ALA B C 1
ATOM 1453 O O . ALA B 1 50 ? -15.586 13.508 15.609 1 96.44 50 ALA B O 1
ATOM 1454 N N . GLU B 1 51 ? -15.203 11.797 16.969 1 96 51 GLU B N 1
ATOM 1455 C CA . GLU B 1 51 ? -13.961 11.453 16.281 1 96 51 GLU B CA 1
ATOM 1456 C C . GLU B 1 51 ? -14.234 10.992 14.852 1 96 51 GLU B C 1
ATOM 1458 O O . GLU B 1 51 ? -13.5 11.352 13.93 1 96 51 GLU B O 1
ATOM 1463 N N . ARG B 1 52 ? -15.25 10.219 14.656 1 97 52 ARG B N 1
ATOM 1464 C CA . ARG B 1 52 ? -15.625 9.75 13.32 1 97 52 ARG B CA 1
ATOM 1465 C C . ARG B 1 52 ? -15.961 10.922 12.406 1 97 52 ARG B C 1
ATOM 1467 O O . ARG B 1 52 ? -15.531 10.945 11.25 1 97 52 ARG B O 1
ATOM 1474 N N . ALA B 1 53 ? -16.672 11.828 12.961 1 97.19 53 ALA B N 1
ATOM 1475 C CA . ALA B 1 53 ? -17.031 13.016 12.188 1 97.19 53 ALA B CA 1
ATOM 1476 C C . ALA B 1 53 ? -15.789 13.805 11.797 1 97.19 53 ALA B C 1
ATOM 1478 O O . ALA B 1 53 ? -15.672 14.266 10.656 1 97.19 53 ALA B O 1
ATOM 1479 N N . ARG B 1 54 ? -14.891 13.969 12.703 1 96.06 54 ARG B N 1
ATOM 1480 C CA . ARG B 1 54 ? -13.656 14.703 12.445 1 96.06 54 ARG B CA 1
ATOM 1481 C C . ARG B 1 54 ? -12.844 14.031 11.336 1 96.06 54 ARG B C 1
ATOM 1483 O O . ARG B 1 54 ? -12.328 14.711 10.445 1 96.06 54 ARG B O 1
ATOM 1490 N N . ARG B 1 55 ? -12.758 12.797 11.43 1 97.19 55 ARG B N 1
ATOM 1491 C CA . ARG B 1 55 ? -11.992 12.055 10.438 1 97.19 55 ARG B CA 1
ATOM 1492 C C . ARG B 1 55 ? -12.68 12.086 9.078 1 97.19 55 ARG B C 1
ATOM 1494 O O . ARG B 1 55 ? -12.016 12.141 8.039 1 97.19 55 ARG B O 1
ATOM 1501 N N . THR B 1 56 ? -13.938 12.039 9.07 1 97.88 56 THR B N 1
ATOM 1502 C CA . THR B 1 56 ? -14.695 12.156 7.832 1 97.88 56 THR B CA 1
ATOM 1503 C C . THR B 1 56 ? -14.469 13.523 7.191 1 97.88 56 THR B C 1
ATOM 1505 O O . THR B 1 56 ? -14.258 13.625 5.984 1 97.88 56 THR B O 1
ATOM 1508 N N . ASP B 1 57 ? -14.531 14.531 7.996 1 97.75 57 ASP B N 1
ATOM 1509 C CA . ASP B 1 57 ? -14.297 15.883 7.512 1 97.75 57 ASP B CA 1
ATOM 1510 C C . ASP B 1 57 ? -12.898 16.016 6.902 1 97.75 57 ASP B C 1
ATOM 1512 O O . ASP B 1 57 ? -12.742 16.609 5.832 1 97.75 57 ASP B O 1
ATOM 1516 N N . LEU B 1 58 ? -11.93 15.492 7.59 1 97.56 58 LEU B N 1
ATOM 1517 C CA . LEU B 1 58 ? -10.562 15.523 7.09 1 97.56 58 LEU B CA 1
ATOM 1518 C C . LEU B 1 58 ? -10.461 14.836 5.73 1 97.56 58 LEU B C 1
ATOM 1520 O O . LEU B 1 58 ? -9.859 15.367 4.801 1 97.56 58 LEU B O 1
ATOM 1524 N N . LEU B 1 59 ? -11.031 13.664 5.656 1 98.31 59 LEU B N 1
ATOM 1525 C CA . LEU B 1 59 ? -11.016 12.914 4.406 1 98.31 59 LEU B CA 1
ATOM 1526 C C . LEU B 1 59 ? -11.625 13.742 3.273 1 98.31 59 LEU B C 1
ATOM 1528 O O . LEU B 1 59 ? -11.055 13.82 2.182 1 98.31 59 LEU B O 1
ATOM 1532 N N . GLN B 1 60 ? -12.703 14.375 3.494 1 97.94 60 GLN B N 1
ATOM 1533 C CA . GLN B 1 60 ? -13.383 15.18 2.486 1 97.94 60 GLN B CA 1
ATOM 1534 C C . GLN B 1 60 ? -12.523 16.359 2.043 1 97.94 60 GLN B C 1
ATOM 1536 O O . GLN B 1 60 ? -12.438 16.672 0.852 1 97.94 60 GLN B O 1
ATOM 1541 N N . ARG B 1 61 ? -11.938 17 2.936 1 97.62 61 ARG B N 1
ATOM 1542 C CA . ARG B 1 61 ? -11.07 18.125 2.621 1 97.62 61 ARG B CA 1
ATOM 1543 C C . ARG B 1 61 ? -9.891 17.688 1.767 1 97.62 61 ARG B C 1
ATOM 1545 O O . ARG B 1 61 ? -9.555 18.344 0.773 1 97.62 61 ARG B O 1
ATOM 1552 N N . VAL B 1 62 ? -9.273 16.625 2.193 1 98.12 62 VAL B N 1
ATOM 1553 C CA . VAL B 1 62 ? -8.109 16.125 1.474 1 98.12 62 VAL B CA 1
ATOM 1554 C C . VAL B 1 62 ? -8.508 15.734 0.052 1 98.12 62 VAL B C 1
ATOM 1556 O O . VAL B 1 62 ? -7.805 16.062 -0.908 1 98.12 62 VAL B O 1
ATOM 1559 N N . GLU B 1 63 ? -9.656 15.094 -0.127 1 97.94 63 GLU B N 1
ATOM 1560 C CA . GLU B 1 63 ? -10.141 14.695 -1.445 1 97.94 63 GLU B CA 1
ATOM 1561 C C . GLU B 1 63 ? -10.367 15.914 -2.338 1 97.94 63 GLU B C 1
ATOM 1563 O O . GLU B 1 63 ? -10.156 15.844 -3.551 1 97.94 63 GLU B O 1
ATOM 1568 N N . SER B 1 64 ? -10.781 16.938 -1.739 1 97.88 64 SER B N 1
ATOM 1569 C CA . SER B 1 64 ? -11.078 18.141 -2.496 1 97.88 64 SER B CA 1
ATOM 1570 C C . SER B 1 64 ? -9.805 18.906 -2.85 1 97.88 64 SER B C 1
ATOM 1572 O O . SER B 1 64 ? -9.742 19.562 -3.885 1 97.88 64 SER B O 1
ATOM 1574 N N . GLU B 1 65 ? -8.82 18.75 -2.105 1 97.56 65 GLU B N 1
ATOM 1575 C CA . GLU B 1 65 ? -7.629 19.594 -2.211 1 97.56 65 GLU B CA 1
ATOM 1576 C C . GLU B 1 65 ? -6.555 18.922 -3.064 1 97.56 65 GLU B C 1
ATOM 1578 O O . GLU B 1 65 ? -5.758 19.609 -3.715 1 97.56 65 GLU B O 1
ATOM 1583 N N . PHE B 1 66 ? -6.52 17.641 -3.105 1 98.31 66 PHE B N 1
ATOM 1584 C CA . PHE B 1 66 ? -5.367 16.969 -3.689 1 98.31 66 PHE B CA 1
ATOM 1585 C C . PHE B 1 66 ? -5.797 16.031 -4.812 1 98.31 66 PHE B C 1
ATOM 1587 O O . PHE B 1 66 ? -6.914 15.508 -4.797 1 98.31 66 PHE B O 1
ATOM 1594 N N . ASP B 1 67 ? -4.961 15.867 -5.82 1 98.12 67 ASP B N 1
ATOM 1595 C CA . ASP B 1 67 ? -4.898 14.734 -6.738 1 98.12 67 ASP B CA 1
ATOM 1596 C C . ASP B 1 67 ? -3.752 13.797 -6.367 1 98.12 67 ASP B C 1
ATOM 1598 O O . ASP B 1 67 ? -2.607 14.016 -6.766 1 98.12 67 ASP B O 1
ATOM 1602 N N . PRO B 1 68 ? -4.023 12.758 -5.641 1 98.81 68 PRO B N 1
ATOM 1603 C CA . PRO B 1 68 ? -2.951 11.938 -5.066 1 98.81 68 PRO B CA 1
ATOM 1604 C C . PRO B 1 68 ? -2.107 11.242 -6.129 1 98.81 68 PRO B C 1
ATOM 1606 O O . PRO B 1 68 ? -2.639 10.789 -7.148 1 98.81 68 PRO B O 1
ATOM 1609 N N . LEU B 1 69 ? -0.814 11.172 -5.918 1 98.88 69 LEU B N 1
ATOM 1610 C CA . LEU B 1 69 ? 0.091 10.406 -6.77 1 98.88 69 LEU B CA 1
ATOM 1611 C C . LEU B 1 69 ? -0.1 8.906 -6.559 1 98.88 69 LEU B C 1
ATOM 1613 O O . LEU B 1 69 ? -0.049 8.422 -5.426 1 98.88 69 LEU B O 1
ATOM 1617 N N . PRO B 1 70 ? -0.315 8.18 -7.621 1 98.88 70 PRO B N 1
ATOM 1618 C CA . PRO B 1 70 ? -0.53 6.738 -7.457 1 98.88 70 PRO B CA 1
ATOM 1619 C C . PRO B 1 70 ? 0.729 6 -7.004 1 98.88 70 PRO B C 1
ATOM 1621 O O . PRO B 1 70 ? 1.843 6.48 -7.23 1 98.88 70 PRO B O 1
ATOM 1624 N N . PHE B 1 71 ? 0.503 4.883 -6.289 1 98.88 71 PHE B N 1
ATOM 1625 C CA . PHE B 1 71 ? 1.58 3.916 -6.121 1 98.88 71 PHE B CA 1
ATOM 1626 C C . PHE B 1 71 ? 1.76 3.082 -7.383 1 98.88 71 PHE B C 1
ATOM 1628 O O . PHE B 1 71 ? 1.086 2.066 -7.566 1 98.88 71 PHE B O 1
ATOM 1635 N N . GLY B 1 72 ? 2.705 3.455 -8.203 1 98.69 72 GLY B N 1
ATOM 1636 C CA . GLY B 1 72 ? 2.908 2.883 -9.523 1 98.69 72 GLY B CA 1
ATOM 1637 C C . GLY B 1 72 ? 4.086 1.93 -9.594 1 98.69 72 GLY B C 1
ATOM 1638 O O . GLY B 1 72 ? 4.676 1.594 -8.562 1 98.69 72 GLY B O 1
ATOM 1639 N N . THR B 1 73 ? 4.402 1.572 -10.82 1 98.62 73 THR B N 1
ATOM 1640 C CA . THR B 1 73 ? 5.41 0.547 -11.07 1 98.62 73 THR B CA 1
ATOM 1641 C C . THR B 1 73 ? 6.77 0.979 -10.531 1 98.62 73 THR B C 1
ATOM 1643 O O . THR B 1 73 ? 7.457 0.199 -9.867 1 98.62 73 THR B O 1
ATOM 1646 N N . GLU B 1 74 ? 7.121 2.197 -10.781 1 98.62 74 GLU B N 1
ATOM 1647 C CA . GLU B 1 74 ? 8.422 2.666 -10.297 1 98.62 74 GLU B CA 1
ATOM 1648 C C . GLU B 1 74 ? 8.477 2.652 -8.773 1 98.62 74 GLU B C 1
ATOM 1650 O O . GLU B 1 74 ? 9.469 2.217 -8.188 1 98.62 74 GLU B O 1
ATOM 1655 N N . ALA B 1 75 ? 7.449 3.137 -8.133 1 98.88 75 ALA B N 1
ATOM 1656 C CA . ALA B 1 75 ? 7.402 3.105 -6.676 1 98.88 75 ALA B CA 1
ATOM 1657 C C . ALA B 1 75 ? 7.465 1.672 -6.152 1 98.88 75 ALA B C 1
ATOM 1659 O O . ALA B 1 75 ? 8.117 1.401 -5.141 1 98.88 75 ALA B O 1
ATOM 1660 N N . ALA B 1 76 ? 6.805 0.755 -6.836 1 98.62 76 ALA B N 1
ATOM 1661 C CA . ALA B 1 76 ? 6.816 -0.653 -6.449 1 98.62 76 ALA B CA 1
ATOM 1662 C C . ALA B 1 76 ? 8.227 -1.225 -6.504 1 98.62 76 ALA B C 1
ATOM 1664 O O . ALA B 1 76 ? 8.641 -1.969 -5.609 1 98.62 76 ALA B O 1
ATOM 1665 N N . ARG B 1 77 ? 8.992 -0.88 -7.527 1 98.19 77 ARG B N 1
ATOM 1666 C CA . ARG B 1 77 ? 10.375 -1.326 -7.648 1 98.19 77 ARG B CA 1
ATOM 1667 C C . ARG B 1 77 ? 11.242 -0.726 -6.551 1 98.19 77 ARG B C 1
ATOM 1669 O O . ARG B 1 77 ? 12.047 -1.429 -5.93 1 98.19 77 ARG B O 1
ATOM 1676 N N . ILE B 1 78 ? 11.07 0.525 -6.309 1 98.38 78 ILE B N 1
ATOM 1677 C CA . ILE B 1 78 ? 11.836 1.251 -5.301 1 98.38 78 ILE B CA 1
ATOM 1678 C C . ILE B 1 78 ? 11.57 0.651 -3.92 1 98.38 78 ILE B C 1
ATOM 1680 O O . ILE B 1 78 ? 12.477 0.574 -3.086 1 98.38 78 ILE B O 1
ATOM 1684 N N . PHE B 1 79 ? 10.398 0.131 -3.709 1 97.88 79 PHE B N 1
ATOM 1685 C CA . PHE B 1 79 ? 10.047 -0.478 -2.432 1 97.88 79 PHE B CA 1
ATOM 1686 C C . PHE B 1 79 ? 11.016 -1.602 -2.082 1 97.88 79 PHE B C 1
ATOM 1688 O O . PHE B 1 79 ? 11.344 -1.803 -0.911 1 97.88 79 PHE B O 1
ATOM 1695 N N . GLY B 1 80 ? 11.469 -2.328 -3.037 1 96.5 80 GLY B N 1
ATOM 1696 C CA . GLY B 1 80 ? 12.484 -3.334 -2.799 1 96.5 80 GLY B CA 1
ATOM 1697 C C . GLY B 1 80 ? 13.75 -2.768 -2.17 1 96.5 80 GLY B C 1
ATOM 1698 O O . GLY B 1 80 ? 14.227 -3.279 -1.153 1 96.5 80 GLY B O 1
ATOM 1699 N N . ARG B 1 81 ? 14.234 -1.723 -2.734 1 95.44 81 ARG B N 1
ATOM 1700 C CA . ARG B 1 81 ? 15.438 -1.077 -2.229 1 95.44 81 ARG B CA 1
ATOM 1701 C C . ARG B 1 81 ? 15.211 -0.489 -0.842 1 95.44 81 ARG B C 1
ATOM 1703 O O . ARG B 1 81 ? 16.078 -0.58 0.03 1 95.44 81 ARG B O 1
ATOM 1710 N N . VAL B 1 82 ? 14.141 0.116 -0.671 1 96.56 82 VAL B N 1
ATOM 1711 C CA . VAL B 1 82 ? 13.734 0.688 0.609 1 96.56 82 VAL B CA 1
ATOM 1712 C C . VAL B 1 82 ? 13.703 -0.404 1.676 1 96.56 82 VAL B C 1
ATOM 1714 O O . VAL B 1 82 ? 14.25 -0.232 2.768 1 96.56 82 VAL B O 1
ATOM 1717 N N . SER B 1 83 ? 13.094 -1.551 1.358 1 94.62 83 SER B N 1
ATOM 1718 C CA . SER B 1 83 ? 13.016 -2.676 2.283 1 94.62 83 SER B CA 1
ATOM 1719 C C . SER B 1 83 ? 14.398 -3.205 2.629 1 94.62 83 SER B C 1
ATOM 1721 O O . SER B 1 83 ? 14.688 -3.498 3.793 1 94.62 83 SER B O 1
ATOM 1723 N N . ALA B 1 84 ? 15.242 -3.266 1.661 1 94.44 84 ALA B N 1
ATOM 1724 C CA . ALA B 1 84 ? 16.609 -3.721 1.877 1 94.44 84 ALA B CA 1
ATOM 1725 C C . ALA B 1 84 ? 17.344 -2.807 2.855 1 94.44 84 ALA B C 1
ATOM 1727 O O . ALA B 1 84 ? 18.031 -3.283 3.764 1 94.44 84 ALA B O 1
ATOM 1728 N N . SER B 1 85 ? 17.172 -1.551 2.621 1 94.5 85 SER B N 1
ATOM 1729 C CA . SER B 1 85 ? 17.859 -0.567 3.457 1 94.5 85 SER B CA 1
ATOM 1730 C C . SER B 1 85 ? 17.391 -0.65 4.906 1 94.5 85 SER B C 1
ATOM 1732 O O . SER B 1 85 ? 18.203 -0.564 5.832 1 94.5 85 SER B O 1
ATOM 1734 N N . VAL B 1 86 ? 16.125 -0.837 5.117 1 92.44 86 VAL B N 1
ATOM 1735 C CA . VAL B 1 86 ? 15.547 -0.926 6.453 1 92.44 86 VAL B CA 1
ATOM 1736 C C . VAL B 1 86 ? 16.016 -2.213 7.133 1 92.44 86 VAL B C 1
ATOM 1738 O O . VAL B 1 86 ? 16.375 -2.203 8.312 1 92.44 86 VAL B O 1
ATOM 1741 N N . LEU B 1 87 ? 16.031 -3.285 6.441 1 91.19 87 LEU B N 1
ATOM 1742 C CA . LEU B 1 87 ? 16.484 -4.562 6.969 1 91.19 87 LEU B CA 1
ATOM 1743 C C . LEU B 1 87 ? 17.953 -4.488 7.383 1 91.19 87 LEU B C 1
ATOM 1745 O O . LEU B 1 87 ? 18.344 -5.062 8.398 1 91.19 87 LEU B O 1
ATOM 1749 N N . ALA B 1 88 ? 18.688 -3.783 6.625 1 90.44 88 ALA B N 1
ATOM 1750 C CA . ALA B 1 88 ? 20.125 -3.637 6.898 1 90.44 88 ALA B CA 1
ATOM 1751 C C . ALA B 1 88 ? 20.344 -2.928 8.234 1 90.44 88 ALA B C 1
ATOM 1753 O O . ALA B 1 88 ? 21.391 -3.105 8.867 1 90.44 88 ALA B O 1
ATOM 1754 N N . MET B 1 89 ? 19.391 -2.223 8.641 1 89.88 89 MET B N 1
ATOM 1755 C CA . MET B 1 89 ? 19.484 -1.507 9.906 1 89.88 89 MET B CA 1
ATOM 1756 C C . MET B 1 89 ? 18.922 -2.348 11.047 1 89.88 89 MET B C 1
ATOM 1758 O O . MET B 1 89 ? 18.797 -1.869 12.18 1 89.88 89 MET B O 1
ATOM 1762 N N . GLY B 1 90 ? 18.5 -3.559 10.75 1 86.5 90 GLY B N 1
ATOM 1763 C CA . GLY B 1 90 ? 17.969 -4.449 11.766 1 86.5 90 GLY B CA 1
ATOM 1764 C C . GLY B 1 90 ? 16.516 -4.18 12.109 1 86.5 90 GLY B C 1
ATOM 1765 O O . GLY B 1 90 ? 16.031 -4.617 13.148 1 86.5 90 GLY B O 1
ATOM 1766 N N . ARG B 1 91 ? 15.922 -3.48 11.312 1 82.19 91 ARG B N 1
ATOM 1767 C CA . ARG B 1 91 ? 14.508 -3.164 11.531 1 82.19 91 ARG B CA 1
ATOM 1768 C C . ARG B 1 91 ? 13.609 -4.047 10.672 1 82.19 91 ARG B C 1
ATOM 1770 O O . ARG B 1 91 ? 14.086 -4.723 9.758 1 82.19 91 ARG B O 1
ATOM 1777 N N . THR B 1 92 ? 12.164 -4.023 11.094 1 77.75 92 THR B N 1
ATOM 1778 C CA . THR B 1 92 ? 11.227 -4.902 10.414 1 77.75 92 THR B CA 1
ATOM 1779 C C . THR B 1 92 ? 10.297 -4.102 9.5 1 77.75 92 THR B C 1
ATOM 1781 O O . THR B 1 92 ? 9.398 -3.404 9.977 1 77.75 92 THR B O 1
ATOM 1784 N N . PRO B 1 93 ? 10.422 -4.207 8.242 1 73.62 93 PRO B N 1
ATOM 1785 C CA . PRO B 1 93 ? 9.578 -3.49 7.289 1 73.62 93 PRO B CA 1
ATOM 1786 C C . PRO B 1 93 ? 8.094 -3.84 7.438 1 73.62 93 PRO B C 1
ATOM 1788 O O . PRO B 1 93 ? 7.23 -2.984 7.227 1 73.62 93 PRO B O 1
ATOM 1791 N N . ARG B 1 94 ? 7.762 -4.926 7.754 1 66.31 94 ARG B N 1
ATOM 1792 C CA . ARG B 1 94 ? 6.383 -5.398 7.805 1 66.31 94 ARG B CA 1
ATOM 1793 C C . ARG B 1 94 ? 5.531 -4.512 8.711 1 66.31 94 ARG B C 1
ATOM 1795 O O . ARG B 1 94 ? 4.34 -4.316 8.453 1 66.31 94 ARG B O 1
ATOM 1802 N N . ARG B 1 95 ? 6.086 -3.926 9.633 1 67.88 95 ARG B N 1
ATOM 1803 C CA . ARG B 1 95 ? 5.355 -3.092 10.586 1 67.88 95 ARG B CA 1
ATOM 1804 C C . ARG B 1 95 ? 5.207 -1.667 10.062 1 67.88 95 ARG B C 1
ATOM 1806 O O . ARG B 1 95 ? 4.484 -0.856 10.648 1 67.88 95 ARG B O 1
ATOM 1813 N N . ARG B 1 96 ? 5.75 -1.582 8.883 1 78.25 96 ARG B N 1
ATOM 1814 C CA . ARG B 1 96 ? 5.828 -0.214 8.383 1 78.25 96 ARG B CA 1
ATOM 1815 C C . ARG B 1 96 ? 5.5 -0.157 6.895 1 78.25 96 ARG B C 1
ATOM 1817 O O . ARG B 1 96 ? 5.965 0.737 6.184 1 78.25 96 ARG B O 1
ATOM 1824 N N . VAL B 1 97 ? 4.723 -1.008 6.5 1 89.38 97 VAL B N 1
ATOM 1825 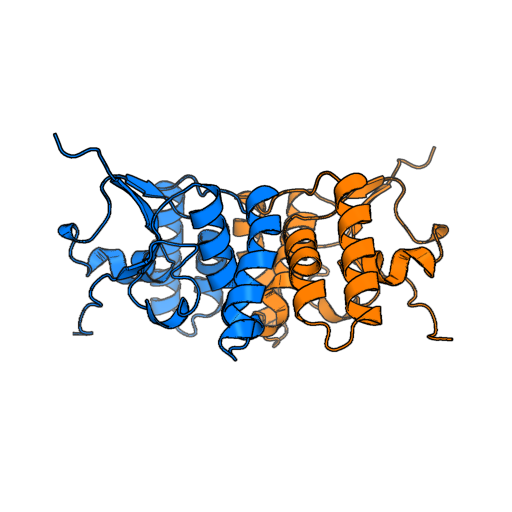C CA . VAL B 1 97 ? 4.539 -1.212 5.066 1 89.38 97 VAL B CA 1
ATOM 1826 C C . VAL B 1 97 ? 4 0.066 4.426 1 89.38 97 VAL B C 1
ATOM 1828 O O . VAL B 1 97 ? 4.559 0.558 3.443 1 89.38 97 VAL B O 1
ATOM 1831 N N . ALA B 1 98 ? 2.986 0.649 5.027 1 92.94 98 ALA B N 1
ATOM 1832 C CA . ALA B 1 98 ? 2.402 1.859 4.453 1 92.94 98 ALA B CA 1
ATOM 1833 C C . ALA B 1 98 ? 3.418 2.998 4.43 1 92.94 98 ALA B C 1
ATOM 1835 O O . ALA B 1 98 ? 3.561 3.691 3.42 1 92.94 98 ALA B O 1
ATOM 1836 N N . ASP B 1 99 ? 4.168 3.176 5.512 1 94.38 99 ASP B N 1
ATOM 1837 C CA . ASP B 1 99 ? 5.188 4.215 5.582 1 94.38 99 ASP B CA 1
ATOM 1838 C C . ASP B 1 99 ? 6.246 4.023 4.496 1 94.38 99 ASP B C 1
ATOM 1840 O O . ASP B 1 99 ? 6.637 4.98 3.826 1 94.38 99 ASP B O 1
ATOM 1844 N N . LEU B 1 100 ? 6.621 2.834 4.344 1 95.75 100 LEU B N 1
ATOM 1845 C CA . LEU B 1 100 ? 7.672 2.553 3.373 1 95.75 100 LEU B CA 1
ATOM 1846 C C . LEU B 1 100 ? 7.148 2.697 1.948 1 95.75 100 LEU B C 1
ATOM 1848 O O . LEU B 1 100 ? 7.891 3.098 1.048 1 95.75 100 LEU B O 1
ATOM 1852 N N . MET B 1 101 ? 5.859 2.428 1.759 1 97.75 101 MET B N 1
ATOM 1853 C CA . MET B 1 101 ? 5.258 2.674 0.451 1 97.75 101 MET B CA 1
ATOM 1854 C C . MET B 1 101 ? 5.18 4.168 0.161 1 97.75 101 MET B C 1
ATOM 1856 O O . MET B 1 101 ? 5.453 4.605 -0.959 1 97.75 101 MET B O 1
ATOM 1860 N N . ILE B 1 102 ? 4.828 4.926 1.133 1 98.31 102 ILE B N 1
ATOM 1861 C CA . ILE B 1 102 ? 4.801 6.375 0.971 1 98.31 102 ILE B CA 1
ATOM 1862 C C . ILE B 1 102 ? 6.199 6.887 0.631 1 98.31 102 ILE B C 1
ATOM 1864 O O . ILE B 1 102 ? 6.367 7.695 -0.284 1 98.31 102 ILE B O 1
ATOM 1868 N N . ALA B 1 103 ? 7.184 6.418 1.371 1 98.38 103 ALA B N 1
ATOM 1869 C CA . ALA B 1 103 ? 8.57 6.773 1.073 1 98.38 103 ALA B CA 1
ATOM 1870 C C . ALA B 1 103 ? 8.93 6.414 -0.366 1 98.38 103 ALA B C 1
ATOM 1872 O O . ALA B 1 103 ? 9.586 7.191 -1.061 1 98.38 103 ALA B O 1
ATOM 1873 N N . SER B 1 104 ? 8.508 5.262 -0.819 1 98.75 104 SER B N 1
ATOM 1874 C CA . SER B 1 104 ? 8.797 4.812 -2.176 1 98.75 104 SER B CA 1
ATOM 1875 C C . SER B 1 104 ? 8.188 5.754 -3.213 1 98.75 104 SER B C 1
ATOM 1877 O O . SER B 1 104 ? 8.805 6.016 -4.25 1 98.75 104 SER B O 1
ATOM 1879 N N . VAL B 1 105 ? 6.984 6.238 -2.965 1 98.88 105 VAL B N 1
ATOM 1880 C CA . VAL B 1 105 ? 6.352 7.199 -3.863 1 98.88 105 VAL B CA 1
ATOM 1881 C C . VAL B 1 105 ? 7.164 8.492 -3.891 1 98.88 105 VAL B C 1
ATOM 1883 O O . VAL B 1 105 ? 7.402 9.062 -4.961 1 98.88 105 VAL B O 1
ATOM 1886 N N . ALA B 1 106 ? 7.59 8.977 -2.725 1 98.88 106 ALA B N 1
ATOM 1887 C CA . ALA B 1 106 ? 8.406 10.188 -2.658 1 98.88 106 ALA B CA 1
ATOM 1888 C C . ALA B 1 106 ? 9.68 10.031 -3.482 1 98.88 106 ALA B C 1
ATOM 1890 O O . ALA B 1 106 ? 10.023 10.914 -4.273 1 98.88 106 ALA B O 1
ATOM 1891 N N . ILE B 1 107 ? 10.367 8.945 -3.332 1 98.81 107 ILE B N 1
ATOM 1892 C CA . ILE B 1 107 ? 11.617 8.68 -4.035 1 98.81 107 ILE B CA 1
ATOM 1893 C C . ILE B 1 107 ? 11.359 8.609 -5.539 1 98.81 107 ILE B C 1
ATOM 1895 O O . ILE B 1 107 ? 12.102 9.195 -6.328 1 98.81 107 ILE B O 1
ATOM 1899 N N . ALA B 1 108 ? 10.32 7.938 -5.934 1 98.75 108 ALA B N 1
ATOM 1900 C CA . ALA B 1 108 ? 9.984 7.789 -7.348 1 98.75 108 ALA B CA 1
ATOM 1901 C C . ALA B 1 108 ? 9.773 9.148 -8.008 1 98.75 108 ALA B C 1
ATOM 1903 O O . ALA B 1 108 ? 10.07 9.328 -9.195 1 98.75 108 ALA B O 1
ATOM 1904 N N . HIS B 1 109 ? 9.297 10.078 -7.262 1 98.69 109 HIS B N 1
ATOM 1905 C CA . HIS B 1 109 ? 8.984 11.391 -7.809 1 98.69 109 HIS B CA 1
ATOM 1906 C C . HIS B 1 109 ? 10.062 12.406 -7.449 1 98.69 109 HIS B C 1
ATOM 1908 O O . HIS B 1 109 ? 9.906 13.602 -7.703 1 98.69 109 HIS B O 1
ATOM 1914 N N . ARG B 1 110 ? 11.102 11.984 -6.785 1 98.12 110 ARG B N 1
ATOM 1915 C CA . ARG B 1 110 ? 12.234 12.812 -6.398 1 98.12 110 ARG B CA 1
ATOM 1916 C C . ARG B 1 110 ? 11.781 13.984 -5.523 1 98.12 110 ARG B C 1
ATOM 1918 O O . ARG B 1 110 ? 12.195 15.125 -5.742 1 98.12 110 ARG B O 1
ATOM 1925 N N . MET B 1 111 ? 10.922 13.68 -4.625 1 98.62 111 MET B N 1
ATOM 1926 C CA . MET B 1 111 ? 10.406 14.688 -3.701 1 98.62 111 MET B CA 1
ATOM 1927 C C . MET B 1 111 ? 10.891 14.422 -2.279 1 98.62 111 MET B C 1
ATOM 1929 O O . MET B 1 111 ? 10.977 13.266 -1.856 1 98.62 111 MET B O 1
ATOM 1933 N N . PRO B 1 112 ? 11.188 15.477 -1.537 1 98.69 112 PRO B N 1
ATOM 1934 C CA . PRO B 1 112 ? 11.344 15.258 -0.097 1 98.69 112 PRO B CA 1
ATOM 1935 C C . PRO B 1 112 ? 10.047 14.828 0.582 1 98.69 112 PRO B C 1
ATOM 1937 O O . PRO B 1 112 ? 8.953 15.117 0.079 1 98.69 112 PRO B O 1
ATOM 1940 N N . LEU B 1 113 ? 10.227 14.102 1.65 1 98.81 113 LEU B N 1
ATOM 1941 C CA . LEU B 1 113 ? 9.094 13.648 2.441 1 98.81 113 LEU B CA 1
ATOM 1942 C C . LEU B 1 113 ? 8.992 14.43 3.748 1 98.81 113 LEU B C 1
ATOM 1944 O O . LEU B 1 113 ? 9.945 14.461 4.531 1 98.81 113 LEU B O 1
ATOM 1948 N N . TYR B 1 114 ? 7.883 15.047 3.957 1 98.81 114 TYR B N 1
ATOM 1949 C CA . TYR B 1 114 ? 7.641 15.82 5.168 1 98.81 114 TYR B CA 1
ATOM 1950 C C . TYR B 1 114 ? 6.855 15.008 6.188 1 98.81 114 TYR B C 1
ATOM 1952 O O . TYR B 1 114 ? 5.793 14.461 5.875 1 98.81 114 TYR B O 1
ATOM 1960 N N . THR B 1 115 ? 7.363 14.984 7.383 1 98.38 115 THR B N 1
ATOM 1961 C CA . THR B 1 115 ? 6.746 14.156 8.422 1 98.38 115 THR B CA 1
ATOM 1962 C C . THR B 1 115 ? 7.035 14.727 9.805 1 98.38 115 THR B C 1
ATOM 1964 O O . THR B 1 115 ? 8.031 15.422 10 1 98.38 115 THR B O 1
ATOM 1967 N N . THR B 1 116 ? 6.148 14.438 10.758 1 97.62 116 THR B N 1
ATOM 1968 C CA . THR B 1 116 ? 6.426 14.758 12.148 1 97.62 116 THR B CA 1
ATOM 1969 C C . THR B 1 116 ? 7.109 13.586 12.844 1 97.62 116 THR B C 1
ATOM 1971 O O . THR B 1 116 ? 7.531 13.703 14 1 97.62 116 THR B O 1
ATOM 1974 N N . ASP B 1 117 ? 7.246 12.453 12.211 1 96.06 117 ASP B N 1
ATOM 1975 C CA . ASP B 1 117 ? 7.84 11.242 12.781 1 96.06 117 ASP B CA 1
ATOM 1976 C C . ASP B 1 117 ? 9.031 10.773 11.945 1 96.06 117 ASP B C 1
ATOM 1978 O O . ASP B 1 117 ? 9.023 9.664 11.414 1 96.06 117 ASP B O 1
ATOM 1982 N N . PRO B 1 118 ? 10.102 11.555 11.938 1 95.94 118 PRO B N 1
ATOM 1983 C CA . PRO B 1 118 ? 11.234 11.203 11.078 1 95.94 118 PRO B CA 1
ATOM 1984 C C . PRO B 1 118 ? 11.875 9.875 11.453 1 95.94 118 PRO B C 1
ATOM 1986 O O . PRO B 1 118 ? 12.5 9.219 10.609 1 95.94 118 PRO B O 1
ATOM 1989 N N . GLN B 1 119 ? 11.711 9.414 12.664 1 92.81 119 GLN B N 1
ATOM 1990 C CA . GLN B 1 119 ? 12.305 8.172 13.133 1 92.81 119 GLN B CA 1
ATOM 1991 C C . GLN B 1 119 ? 11.719 6.969 12.391 1 92.81 119 GLN B C 1
ATOM 1993 O O . GLN B 1 119 ? 12.367 5.922 12.289 1 92.81 119 GLN B O 1
ATOM 1998 N N . ASP B 1 120 ? 10.531 7.086 11.922 1 92.75 120 ASP B N 1
ATOM 1999 C CA . ASP B 1 120 ? 9.883 6.004 11.188 1 92.75 120 ASP B CA 1
ATOM 2000 C C . ASP B 1 120 ? 10.602 5.723 9.867 1 92.75 120 ASP B C 1
ATOM 2002 O O . ASP B 1 120 ? 10.398 4.676 9.25 1 92.75 120 ASP B O 1
ATOM 2006 N N . PHE B 1 121 ? 11.477 6.586 9.461 1 94.31 121 PHE B N 1
ATOM 2007 C CA . PHE B 1 121 ? 12.141 6.469 8.164 1 94.31 121 PHE B CA 1
ATOM 2008 C C . PHE B 1 121 ? 13.656 6.363 8.344 1 94.31 121 PHE B C 1
ATOM 2010 O O . PHE B 1 121 ? 14.414 6.629 7.414 1 94.31 121 PHE B O 1
ATOM 2017 N N . GLU B 1 122 ? 13.953 6.023 9.555 1 91.5 122 GLU B N 1
ATOM 2018 C CA . GLU B 1 122 ? 15.375 5.762 9.781 1 91.5 122 GLU B CA 1
ATOM 2019 C C . GLU B 1 122 ? 15.891 4.664 8.859 1 91.5 122 GLU B C 1
ATOM 2021 O O . GLU B 1 122 ? 15.203 3.672 8.617 1 91.5 122 GLU B O 1
ATOM 2026 N N . GLY B 1 123 ? 17.094 4.84 8.25 1 90.12 123 GLY B N 1
ATOM 2027 C CA . GLY B 1 123 ? 17.672 3.879 7.328 1 90.12 123 GLY B CA 1
ATOM 2028 C C . GLY B 1 123 ? 17.516 4.281 5.875 1 90.12 123 GLY B C 1
ATOM 2029 O O . GLY B 1 123 ? 18.109 3.658 4.988 1 90.12 123 GLY B O 1
ATOM 2030 N N . LEU B 1 124 ? 16.766 5.328 5.656 1 95 124 LEU B N 1
ATOM 2031 C CA . LEU B 1 124 ? 16.484 5.699 4.277 1 95 124 LEU B CA 1
ATOM 2032 C C . LEU B 1 124 ? 17.234 6.961 3.881 1 95 124 LEU B C 1
ATOM 2034 O O . LEU B 1 124 ? 16.953 7.559 2.84 1 95 124 LEU B O 1
ATOM 2038 N N . LYS B 1 125 ? 18.125 7.406 4.637 1 90.94 125 LYS B N 1
ATOM 2039 C CA . LYS B 1 125 ? 18.797 8.695 4.465 1 90.94 125 LYS B CA 1
ATOM 2040 C C . LYS B 1 125 ? 19.484 8.781 3.107 1 90.94 125 LYS B C 1
ATOM 2042 O O . LYS B 1 125 ? 19.547 9.852 2.5 1 90.94 125 LYS B O 1
ATOM 2047 N N . GLU B 1 126 ? 19.953 7.695 2.584 1 94 126 GLU B N 1
ATOM 2048 C CA . GLU B 1 126 ? 20.672 7.711 1.313 1 94 126 GLU B CA 1
ATOM 2049 C C . GLU B 1 126 ? 19.703 7.734 0.134 1 94 126 GLU B C 1
ATOM 2051 O O . GLU B 1 126 ? 20.094 8.039 -0.993 1 94 126 GLU B O 1
ATOM 2056 N N . LEU B 1 127 ? 18.5 7.441 0.371 1 96.56 127 LEU B N 1
ATOM 2057 C CA . LEU B 1 127 ? 17.531 7.297 -0.712 1 96.56 127 LEU B CA 1
ATOM 2058 C C . LEU B 1 127 ? 16.531 8.445 -0.71 1 96.56 127 LEU B C 1
ATOM 2060 O O . LEU B 1 127 ? 15.938 8.766 -1.744 1 96.56 127 LEU B O 1
ATOM 2064 N N . LEU B 1 128 ? 16.344 9.023 0.434 1 98.19 128 LEU B N 1
ATOM 2065 C CA . LEU B 1 128 ? 15.188 9.898 0.641 1 98.19 128 LEU B CA 1
ATOM 2066 C C . LEU B 1 128 ? 15.562 11.086 1.514 1 98.19 128 LEU B C 1
ATOM 2068 O O . LEU B 1 128 ? 16.219 10.93 2.545 1 98.19 128 LEU B O 1
ATOM 2072 N N . ASP B 1 129 ? 15.195 12.242 1.084 1 98.25 129 ASP B N 1
ATOM 2073 C CA . ASP B 1 129 ? 15.297 13.43 1.932 1 98.25 129 ASP B CA 1
ATOM 2074 C C . ASP B 1 129 ? 14.078 13.547 2.848 1 98.25 129 ASP B C 1
ATOM 2076 O O . ASP B 1 129 ? 12.992 13.914 2.398 1 98.25 129 ASP B O 1
ATOM 2080 N N . VAL B 1 130 ? 14.273 13.242 4.094 1 98.31 130 VAL B N 1
ATOM 2081 C CA . VAL B 1 130 ? 13.211 13.352 5.086 1 98.31 130 VAL B CA 1
ATOM 2082 C C . VAL B 1 130 ? 13.289 14.711 5.781 1 98.31 130 VAL B C 1
ATOM 2084 O O . VAL B 1 130 ? 14.32 15.062 6.348 1 98.31 130 VAL B O 1
ATOM 2087 N N . VAL B 1 131 ? 12.195 15.414 5.734 1 98.5 131 VAL B N 1
ATOM 2088 C CA . VAL B 1 131 ? 12.133 16.75 6.336 1 98.5 131 VAL B CA 1
ATOM 2089 C C . VAL B 1 131 ? 11.266 16.703 7.59 1 98.5 131 VAL B C 1
ATOM 2091 O O . VAL B 1 131 ? 10.039 16.625 7.5 1 98.5 131 VAL B O 1
ATOM 2094 N N . PRO B 1 132 ? 11.938 16.781 8.719 1 98.25 132 PRO B N 1
ATOM 2095 C CA . PRO B 1 132 ? 11.148 16.781 9.953 1 98.25 132 PRO B CA 1
ATOM 2096 C C . PRO B 1 132 ? 10.32 18.047 10.125 1 98.25 132 PRO B C 1
ATOM 2098 O O . PRO B 1 132 ? 10.805 19.156 9.852 1 98.25 132 PRO B O 1
ATOM 2101 N N . VAL B 1 133 ? 9.117 17.891 10.492 1 98.31 133 VAL B N 1
ATOM 2102 C CA . VAL B 1 133 ? 8.203 18.969 10.859 1 98.31 133 VAL B CA 1
ATOM 2103 C C . VAL B 1 133 ? 7.898 18.891 12.359 1 98.31 133 VAL B C 1
ATOM 2105 O O . VAL B 1 133 ? 7.648 17.812 12.898 1 98.31 133 VAL B O 1
ATOM 2108 N N . THR B 1 134 ? 7.902 20 13.023 1 97.19 134 THR B N 1
ATOM 2109 C CA . THR B 1 134 ? 7.68 20.031 14.469 1 97.19 134 THR B CA 1
ATOM 2110 C C . THR B 1 134 ? 6.254 19.609 14.805 1 97.19 134 THR B C 1
ATOM 2112 O O . THR B 1 134 ? 5.289 20.203 14.305 1 97.19 134 THR B O 1
ATOM 2115 N N . ARG B 1 135 ? 6.129 18.625 15.625 1 94.75 135 ARG B N 1
ATOM 2116 C CA . ARG B 1 135 ? 4.816 18.172 16.062 1 94.75 135 ARG B CA 1
ATOM 2117 C C . ARG B 1 135 ? 4.199 19.141 17.062 1 94.75 135 ARG B C 1
ATOM 2119 O O . ARG B 1 135 ? 4.824 19.5 18.062 1 94.75 135 ARG B O 1
ATOM 2126 N N . PRO B 1 136 ? 3.029 19.5 16.766 1 92.06 136 PRO B N 1
ATOM 2127 C CA . PRO B 1 136 ? 2.391 20.438 17.703 1 92.06 136 PRO B CA 1
ATOM 2128 C C . PRO B 1 136 ? 2.09 19.812 19.062 1 92.06 136 PRO B C 1
ATOM 2130 O O . PRO B 1 136 ? 1.831 18.609 19.141 1 92.06 136 PRO B O 1
ATOM 2133 N N . ILE B 1 137 ? 2.357 20.562 20.172 1 79.88 137 ILE B N 1
ATOM 2134 C CA . ILE B 1 137 ? 2.062 20.125 21.531 1 79.88 137 ILE B CA 1
ATOM 2135 C C . ILE B 1 137 ? 0.55 20.047 21.734 1 79.88 137 ILE B C 1
ATOM 2137 O O . ILE B 1 137 ? -0.179 20.953 21.328 1 79.88 137 ILE B O 1
ATOM 2141 N N . ARG B 1 138 ? 0.061 18.75 21.984 1 65.12 138 ARG B N 1
ATOM 2142 C CA . ARG B 1 138 ? -1.361 18.641 22.281 1 65.12 138 ARG B CA 1
ATOM 2143 C C . ARG B 1 138 ? -1.771 19.625 23.375 1 65.12 138 ARG B C 1
ATOM 2145 O O . ARG B 1 138 ? -1.188 19.625 24.453 1 65.12 138 ARG B O 1
ATOM 2152 N N . THR B 1 139 ? -2.326 20.688 22.984 1 47.91 139 THR B N 1
ATOM 2153 C CA . THR B 1 139 ? -2.885 21.516 24.047 1 47.91 139 THR B CA 1
ATOM 2154 C C . THR B 1 139 ? -4.16 20.891 24.609 1 47.91 139 THR B C 1
ATOM 2156 O O . THR B 1 139 ? -4.875 20.188 23.891 1 47.91 139 THR B O 1
#

Solvent-accessible surface area (backbone atoms only — not comparable to full-atom values): 15024 Å² total; per-residue (Å²): 124,83,75,82,45,58,26,29,49,37,58,65,40,66,77,42,43,91,67,38,65,68,85,71,50,58,76,36,78,42,40,37,14,61,45,46,21,53,42,44,30,42,35,69,72,42,89,43,71,67,57,22,50,52,36,45,52,49,39,53,52,50,60,72,72,51,81,52,42,50,40,28,64,64,20,14,54,42,28,13,55,52,42,41,37,28,43,73,68,74,46,71,55,82,85,35,49,68,60,48,48,49,50,16,40,21,44,64,68,72,22,37,35,35,26,60,57,57,74,82,51,59,60,36,69,90,70,40,54,73,42,72,35,78,69,63,77,86,124,122,85,75,81,46,57,25,28,50,36,59,65,40,65,76,42,42,92,68,37,65,69,86,73,52,58,75,37,80,43,40,36,14,63,45,46,20,54,42,44,30,42,34,68,72,42,90,45,70,67,56,21,50,52,36,46,52,50,38,52,50,49,61,72,72,51,81,52,44,50,40,28,64,63,19,15,53,42,29,14,56,53,43,41,37,29,44,73,67,74,46,71,54,82,85,35,50,68,62,47,49,50,49,16,38,21,44,63,67,73,22,38,35,34,25,60,57,57,74,81,51,59,59,36,70,91,70,40,55,74,42,72,34,78,68,63,77,86,121

pLDDT: mean 94.17, std 8.56, range [47.91, 98.94]

Radius of gyration: 19.41 Å; Cα contacts (8 Å, |Δi|>4): 478; chains: 2; bounding box: 42×66×51 Å